Protein AF-A0A949SVK6-F1 (afdb_monomer)

Radius of gyration: 48.74 Å; Cα contacts (8 Å, |Δi|>4): 132; chains: 1; bounding box: 88×32×142 Å

Nearest PDB structures (foldseek):
  7sqc-assembly1_W0  TM=3.743E-01  e=7.312E+00  Chlamydomonas reinhardtii

Structure (mmCIF, N/CA/C/O backbone):
data_AF-A0A949SVK6-F1
#
_entry.id   AF-A0A949SVK6-F1
#
loop_
_atom_site.group_PDB
_atom_site.id
_atom_site.type_symbol
_atom_site.label_atom_id
_atom_site.label_alt_id
_atom_site.label_comp_id
_atom_site.label_asym_id
_atom_site.label_entity_id
_atom_site.label_seq_id
_atom_site.pdbx_PDB_ins_code
_atom_site.Cartn_x
_atom_site.Cartn_y
_atom_site.Cartn_z
_atom_site.occupancy
_atom_site.B_iso_or_equiv
_atom_site.auth_seq_id
_atom_site.auth_comp_id
_atom_site.auth_asym_id
_atom_site.auth_atom_id
_atom_site.pdbx_PDB_model_num
ATOM 1 N N . MET A 1 1 ? 12.589 18.364 -7.838 1.00 46.22 1 MET A N 1
ATOM 2 C CA . MET A 1 1 ? 12.838 16.974 -8.297 1.00 46.22 1 MET A CA 1
ATOM 3 C C . MET A 1 1 ? 11.893 16.582 -9.435 1.00 46.22 1 MET A C 1
ATOM 5 O O . MET A 1 1 ? 12.329 15.872 -10.328 1.00 46.22 1 MET A O 1
ATOM 9 N N . GLU A 1 2 ? 10.655 17.092 -9.467 1.00 41.34 2 GLU A N 1
ATOM 10 C CA . GLU A 1 2 ? 9.705 16.896 -10.582 1.00 41.34 2 GLU A CA 1
ATOM 11 C C . GLU A 1 2 ? 10.162 17.509 -11.918 1.00 41.34 2 GLU A C 1
ATOM 13 O O . GLU A 1 2 ? 9.976 16.885 -12.961 1.00 41.34 2 GLU A O 1
ATOM 18 N N . ASP A 1 3 ? 10.866 18.646 -11.905 1.00 41.97 3 ASP A N 1
ATOM 19 C CA . ASP A 1 3 ? 11.355 19.279 -13.145 1.00 41.97 3 ASP A CA 1
ATOM 20 C C . ASP A 1 3 ? 12.484 18.505 -13.840 1.00 41.97 3 ASP A C 1
ATOM 22 O O . ASP A 1 3 ? 12.619 18.561 -15.063 1.00 41.97 3 ASP A O 1
ATOM 26 N N . PHE A 1 4 ? 13.258 17.721 -13.082 1.00 47.25 4 PHE A N 1
ATOM 27 C CA . PHE A 1 4 ? 14.291 16.845 -13.641 1.00 47.25 4 PHE A CA 1
ATOM 28 C C . PHE A 1 4 ? 13.669 15.647 -14.371 1.00 47.25 4 PHE A C 1
ATOM 30 O O . PHE A 1 4 ? 14.161 15.221 -15.410 1.00 47.25 4 PHE A O 1
ATOM 37 N N . PHE A 1 5 ? 12.540 15.134 -13.871 1.00 44.53 5 PHE A N 1
ATOM 38 C CA . PHE A 1 5 ? 11.801 14.076 -14.556 1.00 44.53 5 PHE A CA 1
ATOM 39 C C . PHE A 1 5 ? 11.012 14.612 -15.752 1.00 44.53 5 PHE A C 1
ATOM 41 O O . PHE A 1 5 ? 10.997 13.957 -16.789 1.00 44.53 5 PHE A O 1
ATOM 48 N N . ARG A 1 6 ? 10.443 15.823 -15.682 1.00 43.75 6 ARG A N 1
ATOM 49 C CA . ARG A 1 6 ? 9.795 16.452 -16.848 1.00 43.75 6 ARG A CA 1
ATOM 50 C C . ARG A 1 6 ? 10.757 16.680 -18.011 1.00 43.75 6 ARG A C 1
ATOM 52 O O . ARG A 1 6 ? 10.391 16.410 -19.144 1.00 43.75 6 ARG A O 1
ATOM 59 N N . THR A 1 7 ? 11.995 17.090 -17.741 1.00 47.75 7 THR A N 1
ATOM 60 C CA . THR A 1 7 ? 13.011 17.272 -18.793 1.00 47.75 7 THR A CA 1
ATOM 61 C C . THR A 1 7 ? 13.550 15.955 -19.359 1.00 47.75 7 THR A C 1
ATOM 63 O O . THR A 1 7 ? 13.919 15.911 -20.529 1.00 47.75 7 THR A O 1
ATOM 66 N N . LEU A 1 8 ? 13.554 14.865 -18.581 1.00 45.94 8 LEU A N 1
ATOM 67 C CA . LEU A 1 8 ? 13.946 13.531 -19.064 1.00 45.94 8 LEU A CA 1
ATOM 68 C C . LEU A 1 8 ? 12.832 12.813 -19.845 1.00 45.94 8 LEU A C 1
ATOM 70 O O . LEU A 1 8 ? 13.127 11.970 -20.692 1.00 45.94 8 LEU A O 1
ATOM 74 N N . PHE A 1 9 ? 11.568 13.142 -19.562 1.00 45.66 9 PHE A N 1
ATOM 75 C CA . PHE A 1 9 ? 10.383 12.562 -20.203 1.00 45.66 9 PHE A CA 1
ATOM 76 C C . PHE A 1 9 ? 9.747 13.452 -21.275 1.00 45.66 9 PHE A C 1
ATOM 78 O O . PHE A 1 9 ? 8.710 13.082 -21.823 1.00 45.66 9 PHE A O 1
ATOM 85 N N . ASP A 1 10 ? 10.403 14.553 -21.649 1.00 40.19 10 ASP A N 1
ATOM 86 C CA . ASP A 1 10 ? 10.069 15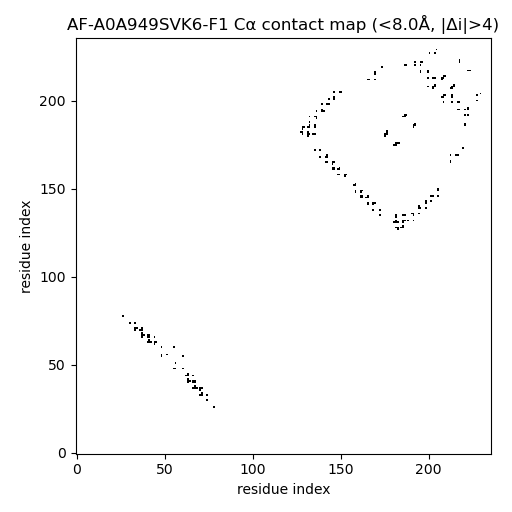.382 -22.812 1.00 40.19 10 ASP A CA 1
ATOM 87 C C . ASP A 1 10 ? 10.447 14.647 -24.125 1.00 40.19 10 ASP A C 1
ATOM 89 O O . ASP A 1 10 ? 11.219 15.106 -24.967 1.00 40.19 10 ASP A O 1
ATOM 93 N N . PHE A 1 11 ? 9.905 13.438 -24.295 1.00 45.69 11 PHE A N 1
ATOM 94 C CA . PHE A 1 11 ? 9.993 12.608 -25.500 1.00 45.69 11 PHE A CA 1
ATOM 95 C C . PHE A 1 11 ? 9.094 13.130 -26.637 1.00 45.69 11 PHE A C 1
ATOM 97 O O . PHE A 1 11 ? 9.048 12.535 -27.713 1.00 45.69 11 PHE A O 1
ATOM 104 N N . GLU A 1 12 ? 8.406 14.256 -26.428 1.00 40.25 12 GLU A N 1
ATOM 105 C CA . GLU A 1 12 ? 7.536 14.908 -27.412 1.00 40.25 12 GLU A CA 1
ATOM 106 C C . GLU A 1 12 ? 8.278 15.759 -28.446 1.00 40.25 12 GLU A C 1
ATOM 108 O O . GLU A 1 12 ? 7.670 16.233 -29.408 1.00 40.25 12 GLU A O 1
ATOM 113 N N . ARG A 1 13 ? 9.604 15.908 -28.342 1.00 42.47 13 ARG A N 1
ATOM 114 C CA . ARG A 1 13 ? 10.382 16.393 -29.486 1.00 42.47 13 ARG A CA 1
ATOM 115 C C . ARG A 1 13 ? 10.826 15.201 -30.322 1.00 42.47 13 ARG A C 1
ATOM 117 O O . ARG A 1 13 ? 11.755 14.503 -29.916 1.00 42.47 13 ARG A O 1
ATOM 124 N N . PRO A 1 14 ? 10.263 14.982 -31.525 1.00 44.59 14 PRO A N 1
ATOM 125 C CA . PRO A 1 14 ? 10.894 14.093 -32.481 1.00 44.59 14 PRO A CA 1
ATOM 126 C C . PRO A 1 14 ? 12.259 14.694 -32.832 1.00 44.59 14 PRO A C 1
ATOM 128 O O . PRO A 1 14 ? 12.381 15.600 -33.659 1.00 44.59 14 PRO A O 1
ATOM 131 N N . ILE A 1 15 ? 13.320 14.194 -32.196 1.00 47.53 15 ILE A N 1
ATOM 132 C CA . ILE A 1 15 ? 14.707 14.438 -32.600 1.00 47.53 15 ILE A CA 1
ATOM 133 C C . ILE A 1 15 ? 14.961 13.603 -33.865 1.00 47.53 15 ILE A C 1
ATOM 135 O O . ILE A 1 15 ? 15.756 12.671 -33.892 1.00 47.53 15 ILE A O 1
ATOM 139 N N . THR A 1 16 ? 14.236 13.902 -34.938 1.00 50.81 16 THR A N 1
ATOM 140 C CA . THR A 1 16 ? 14.445 13.319 -36.272 1.00 50.81 16 THR A CA 1
ATOM 141 C C . THR A 1 16 ? 15.239 14.262 -37.173 1.00 50.81 16 THR A C 1
ATOM 143 O O . THR A 1 16 ? 15.828 13.826 -38.158 1.00 50.81 16 THR A O 1
ATOM 146 N N . LYS A 1 17 ? 15.347 15.547 -36.812 1.00 47.41 17 LYS A N 1
ATOM 147 C CA . LYS A 1 17 ? 15.987 16.572 -37.649 1.00 47.41 17 LYS A CA 1
ATOM 148 C C . LYS A 1 17 ? 17.523 16.507 -37.728 1.00 47.41 17 LYS A C 1
ATOM 150 O O . LYS A 1 17 ? 18.026 16.605 -38.844 1.00 47.41 17 LYS A O 1
ATOM 155 N N . PRO A 1 18 ? 18.306 16.302 -36.644 1.00 53.59 18 PRO A N 1
ATOM 156 C CA . PRO A 1 18 ? 19.764 16.401 -36.766 1.00 53.59 18 PRO A CA 1
ATOM 157 C C . PRO A 1 18 ? 20.366 15.247 -37.580 1.00 53.59 18 PRO A C 1
ATOM 159 O O . PRO A 1 18 ? 21.323 15.454 -38.317 1.00 53.59 18 PRO A O 1
ATOM 162 N N . ARG A 1 19 ? 19.779 14.044 -37.519 1.00 57.31 19 ARG A N 1
ATOM 163 C CA . ARG A 1 19 ? 20.273 12.864 -38.254 1.00 57.31 19 ARG A CA 1
ATOM 164 C C . ARG A 1 19 ? 20.075 12.986 -39.769 1.00 57.31 19 ARG A C 1
ATOM 166 O O . ARG A 1 19 ? 20.971 12.621 -40.523 1.00 57.31 19 ARG A O 1
ATOM 173 N N . PHE A 1 20 ? 18.950 13.558 -40.204 1.00 58.22 20 PHE A N 1
ATOM 174 C CA . PHE A 1 20 ? 18.687 13.824 -41.622 1.00 58.22 20 PHE A CA 1
ATOM 175 C C . PHE A 1 20 ? 19.652 14.864 -42.200 1.00 58.22 20 PHE A C 1
ATOM 177 O O . PHE A 1 20 ? 20.180 14.669 -43.291 1.00 58.22 20 PHE A O 1
ATOM 184 N N . VAL A 1 21 ? 19.938 15.934 -41.452 1.00 66.81 21 VAL A N 1
ATOM 185 C CA . VAL A 1 21 ? 20.856 16.998 -41.893 1.00 66.81 21 VAL A CA 1
ATOM 186 C C . VAL A 1 21 ? 22.273 16.455 -42.114 1.00 66.81 21 VAL A C 1
ATOM 188 O O . VAL A 1 21 ? 22.871 16.719 -43.155 1.00 66.81 21 VAL A O 1
ATOM 191 N N . TRP A 1 22 ? 22.789 15.632 -41.195 1.00 67.12 22 TRP A N 1
ATOM 192 C CA . TRP A 1 22 ? 24.118 15.025 -41.348 1.00 67.12 22 TRP A CA 1
ATOM 193 C C . TRP A 1 22 ? 24.202 14.029 -42.505 1.00 67.12 22 TRP A C 1
ATOM 195 O O . TRP A 1 22 ? 25.231 13.977 -43.177 1.00 67.12 22 TRP A O 1
ATOM 205 N N . PHE A 1 23 ? 23.128 13.282 -42.783 1.00 72.31 23 PHE A N 1
ATOM 206 C CA . PHE A 1 23 ? 23.086 12.388 -43.940 1.00 72.31 23 PHE A CA 1
ATOM 207 C C . PHE A 1 23 ? 23.238 13.161 -45.255 1.00 72.31 23 PHE A C 1
ATOM 209 O O . PHE A 1 23 ? 24.063 12.784 -46.081 1.00 72.31 23 PHE A O 1
ATOM 216 N N . PHE A 1 24 ? 22.508 14.268 -45.435 1.00 76.38 24 PHE A N 1
ATOM 217 C CA . PHE A 1 24 ? 22.613 15.073 -46.657 1.00 76.38 24 PHE A CA 1
ATOM 218 C C . PHE A 1 24 ? 23.995 15.707 -46.828 1.00 76.38 24 PHE A C 1
ATOM 220 O O . PHE A 1 24 ? 24.526 15.705 -47.936 1.00 76.38 24 PHE A O 1
ATOM 227 N N . ILE A 1 25 ? 24.606 16.191 -45.743 1.00 80.69 25 ILE A N 1
ATOM 228 C CA . ILE A 1 25 ? 25.963 16.755 -45.776 1.00 80.69 25 ILE A CA 1
ATOM 229 C C . ILE A 1 25 ? 26.982 15.683 -46.187 1.00 80.69 25 ILE A C 1
ATOM 231 O O . ILE A 1 25 ? 27.788 15.907 -47.089 1.00 80.69 25 ILE A O 1
ATOM 235 N N . LEU A 1 26 ? 26.929 14.501 -45.569 1.00 81.12 26 LEU A N 1
ATOM 236 C CA . LEU A 1 26 ? 27.847 13.403 -45.882 1.00 81.12 26 LEU A CA 1
ATOM 237 C C . LEU A 1 26 ? 27.622 12.849 -47.292 1.00 81.12 26 LEU A C 1
ATOM 239 O O . LEU A 1 26 ? 28.591 12.604 -48.006 1.00 81.12 26 LEU A O 1
ATOM 243 N N . ALA A 1 27 ? 26.366 12.709 -47.722 1.00 82.56 27 ALA A N 1
ATOM 244 C CA . ALA A 1 27 ? 26.028 12.288 -49.078 1.00 82.56 27 ALA A CA 1
ATOM 245 C C . ALA A 1 27 ? 26.543 13.291 -50.119 1.00 82.56 27 ALA A C 1
ATOM 247 O O . ALA A 1 27 ? 27.084 12.883 -51.143 1.00 82.56 27 ALA A O 1
ATOM 248 N N . PHE A 1 28 ? 26.441 14.594 -49.846 1.00 85.00 28 PHE A N 1
ATOM 249 C CA . PHE A 1 28 ? 26.951 15.637 -50.733 1.00 85.00 28 PHE A CA 1
ATOM 250 C C . PHE A 1 28 ? 28.481 15.596 -50.859 1.00 85.00 28 PHE A C 1
ATOM 252 O O . PHE A 1 28 ? 29.006 15.601 -51.971 1.00 85.00 28 PHE A O 1
ATOM 259 N N . ILE A 1 29 ? 29.199 15.468 -49.738 1.00 87.19 29 ILE A N 1
ATOM 260 C CA . ILE A 1 29 ? 30.665 15.303 -49.733 1.00 87.19 29 ILE A CA 1
ATOM 261 C C . ILE A 1 29 ? 31.069 14.045 -50.515 1.00 87.19 29 ILE A C 1
ATOM 263 O O . ILE A 1 29 ? 32.003 14.071 -51.315 1.00 87.19 29 ILE A O 1
ATOM 267 N N . TRP A 1 30 ? 30.339 12.948 -50.324 1.00 87.19 30 TRP A N 1
ATOM 268 C CA . TRP A 1 30 ? 30.599 11.686 -51.010 1.00 87.19 30 TRP A CA 1
ATOM 269 C C . TRP A 1 30 ? 30.342 11.771 -52.519 1.00 87.19 30 TRP A C 1
ATOM 271 O O . TRP A 1 30 ? 31.125 11.250 -53.309 1.00 87.19 30 TRP A O 1
ATOM 281 N N . MET A 1 31 ? 29.289 12.477 -52.936 1.00 85.50 31 MET A N 1
ATOM 282 C CA . MET A 1 31 ? 29.005 12.741 -54.350 1.00 85.50 31 MET A CA 1
ATOM 283 C C . MET A 1 31 ? 30.130 13.538 -55.014 1.00 85.50 31 MET A C 1
ATOM 285 O O . MET A 1 31 ? 30.566 13.172 -56.104 1.00 85.50 31 MET A O 1
ATOM 289 N N . ILE A 1 32 ? 30.648 14.575 -54.344 1.00 87.75 32 ILE A N 1
ATOM 290 C CA . ILE A 1 32 ? 31.805 15.340 -54.836 1.00 87.75 32 ILE A CA 1
ATOM 291 C C . ILE A 1 32 ? 33.015 14.418 -55.015 1.00 87.75 32 ILE A C 1
ATOM 293 O O . ILE A 1 32 ? 33.667 14.452 -56.059 1.00 87.75 32 ILE A O 1
ATOM 297 N N . TRP A 1 33 ? 33.285 13.557 -54.033 1.00 90.62 33 TRP A N 1
ATOM 298 C CA . TRP A 1 33 ? 34.403 12.617 -54.095 1.00 90.62 33 TRP A CA 1
ATOM 299 C C . TRP A 1 33 ? 34.275 11.613 -55.252 1.00 90.62 33 TRP A C 1
ATOM 301 O O . TRP A 1 33 ? 35.258 11.363 -55.950 1.00 90.62 33 TRP A O 1
ATOM 311 N N . ILE A 1 34 ? 33.073 11.074 -55.503 1.00 86.88 34 ILE A N 1
ATOM 312 C CA . ILE A 1 34 ? 32.819 10.161 -56.633 1.00 86.88 34 ILE A CA 1
ATOM 313 C C . ILE A 1 34 ? 33.131 10.851 -57.960 1.00 86.88 34 ILE A C 1
ATOM 315 O O . ILE A 1 34 ? 33.812 10.261 -58.795 1.00 86.88 34 ILE A O 1
ATOM 319 N N . VAL A 1 35 ? 32.653 12.084 -58.155 1.00 86.69 35 VAL A N 1
ATOM 320 C CA . VAL A 1 35 ? 32.878 12.837 -59.398 1.00 86.69 35 VAL A CA 1
ATOM 321 C C . VAL A 1 35 ? 34.368 13.105 -59.599 1.00 86.69 35 VAL A C 1
ATOM 323 O O . VAL A 1 35 ? 34.900 12.788 -60.660 1.00 86.69 35 VAL A O 1
ATOM 326 N N . GLN A 1 36 ? 35.065 13.577 -58.560 1.00 88.62 36 GLN A N 1
ATOM 327 C CA . GLN A 1 36 ? 36.512 13.812 -58.615 1.00 88.62 36 GLN A CA 1
ATOM 328 C C . GLN A 1 36 ? 37.285 12.537 -58.965 1.00 88.62 36 GLN A C 1
ATOM 330 O O . GLN A 1 36 ? 38.148 12.555 -59.840 1.00 88.62 36 GLN A O 1
ATOM 335 N N . LYS A 1 37 ? 36.951 11.402 -58.339 1.00 87.19 37 LYS A N 1
ATOM 336 C CA . LYS A 1 37 ? 37.603 10.122 -58.645 1.00 87.19 37 LYS A CA 1
ATOM 337 C C . LYS A 1 37 ? 37.277 9.603 -60.036 1.00 87.19 37 LYS A C 1
ATOM 339 O O . LYS A 1 37 ? 38.153 9.036 -60.686 1.00 87.19 37 LYS A O 1
ATOM 344 N N . ALA A 1 38 ? 36.048 9.793 -60.499 1.00 85.44 38 ALA A N 1
ATOM 345 C CA . ALA A 1 38 ? 35.639 9.410 -61.841 1.00 85.44 38 ALA A CA 1
ATOM 346 C C . ALA A 1 38 ? 36.411 10.217 -62.902 1.00 85.44 38 ALA A C 1
ATOM 348 O O . ALA A 1 38 ? 36.879 9.640 -63.884 1.00 85.44 38 ALA A O 1
ATOM 349 N N . ASP A 1 39 ? 36.618 11.516 -62.674 1.00 86.88 39 ASP A N 1
ATOM 350 C CA . ASP A 1 39 ? 37.395 12.386 -63.563 1.00 86.88 39 ASP A CA 1
ATOM 351 C C . ASP A 1 39 ? 38.902 12.084 -63.520 1.00 86.88 39 ASP A C 1
ATOM 353 O O . ASP A 1 39 ? 39.544 12.039 -64.570 1.00 86.88 39 ASP A O 1
ATOM 357 N N . GLU A 1 40 ? 39.469 11.786 -62.345 1.00 88.44 40 GLU A N 1
ATOM 358 C CA . GLU A 1 40 ? 40.860 11.323 -62.216 1.00 88.44 40 GLU A CA 1
ATOM 359 C C . GLU A 1 40 ? 41.108 10.027 -63.003 1.00 88.44 40 GLU A C 1
ATOM 361 O O . GLU A 1 40 ? 42.105 9.907 -63.720 1.00 88.44 40 GLU A O 1
ATOM 366 N N . VAL A 1 41 ? 40.206 9.046 -62.881 1.00 86.75 41 VAL A N 1
ATOM 367 C CA . VAL A 1 41 ? 40.307 7.768 -63.603 1.00 86.75 41 VAL A CA 1
ATOM 368 C C . VAL A 1 41 ? 40.153 7.989 -65.103 1.00 86.75 41 VAL A C 1
ATOM 370 O O . VAL A 1 41 ? 40.948 7.459 -65.877 1.00 86.75 41 VAL A O 1
ATOM 373 N N . HIS A 1 42 ? 39.205 8.828 -65.517 1.00 84.44 42 HIS A N 1
ATOM 374 C CA . HIS A 1 42 ? 39.019 9.180 -66.920 1.00 84.44 42 HIS A CA 1
ATOM 375 C C . HIS A 1 42 ? 40.277 9.826 -67.522 1.00 84.44 42 HIS A C 1
ATOM 377 O O . HIS A 1 42 ? 40.755 9.384 -68.566 1.00 84.44 42 HIS A O 1
ATOM 383 N N . ALA A 1 43 ? 40.872 10.812 -66.843 1.00 84.69 43 ALA A N 1
ATOM 384 C CA . ALA A 1 43 ? 42.107 11.461 -67.288 1.00 84.69 43 ALA A CA 1
ATOM 385 C C . ALA A 1 43 ? 43.294 10.478 -67.347 1.00 84.69 43 ALA A C 1
ATOM 387 O O . ALA A 1 43 ? 44.097 10.492 -68.287 1.00 84.69 43 ALA A O 1
ATOM 388 N N . LYS A 1 44 ? 43.394 9.570 -66.370 1.00 86.38 44 LYS A N 1
ATOM 389 C CA . LYS A 1 44 ? 44.426 8.525 -66.340 1.00 86.38 44 LYS A CA 1
ATOM 390 C C . LYS A 1 44 ? 44.276 7.522 -67.486 1.00 86.38 44 LYS A C 1
ATOM 392 O O . LYS A 1 44 ? 45.273 7.111 -68.070 1.00 86.38 44 LYS A O 1
ATOM 397 N N . GLU A 1 45 ? 43.056 7.130 -67.831 1.00 83.56 45 GLU A N 1
ATOM 398 C CA . GLU A 1 45 ? 42.819 6.224 -68.959 1.00 83.56 45 GLU A CA 1
ATOM 399 C C . GLU A 1 45 ? 42.992 6.930 -70.310 1.00 83.56 45 GLU A C 1
ATOM 401 O O . GLU A 1 45 ? 43.560 6.347 -71.231 1.00 83.56 45 GLU A O 1
ATOM 406 N N . GLN A 1 46 ? 42.630 8.211 -70.427 1.00 83.06 46 GLN A N 1
ATOM 407 C CA . GLN A 1 46 ? 42.912 9.005 -71.630 1.00 83.06 46 GLN A CA 1
ATOM 408 C C . GLN A 1 46 ? 44.415 9.141 -71.907 1.00 83.06 46 GLN A C 1
ATOM 410 O O . GLN A 1 46 ? 44.851 8.976 -73.045 1.00 83.06 46 GLN A O 1
ATOM 415 N N . THR A 1 47 ? 45.226 9.395 -70.877 1.00 84.44 47 THR A N 1
ATOM 416 C CA . THR A 1 47 ? 46.692 9.482 -71.025 1.00 84.44 47 THR A CA 1
ATOM 417 C C . THR A 1 47 ? 47.325 8.144 -71.407 1.00 84.44 47 THR A C 1
ATOM 419 O O . THR A 1 47 ? 48.221 8.122 -72.250 1.00 84.44 47 THR A O 1
ATOM 422 N N . LYS A 1 48 ? 46.824 7.021 -70.875 1.00 83.00 48 LYS A N 1
ATOM 423 C CA . LYS A 1 48 ? 47.224 5.674 -71.323 1.00 83.00 48 LYS A CA 1
ATOM 424 C C . LYS A 1 48 ? 46.838 5.412 -72.778 1.00 83.00 48 LYS A C 1
ATOM 426 O O . LYS A 1 48 ? 47.636 4.867 -73.529 1.00 83.00 48 LYS A O 1
ATOM 431 N N . MET A 1 49 ? 45.648 5.839 -73.200 1.00 76.94 49 MET A N 1
ATOM 432 C CA . MET A 1 49 ? 45.212 5.711 -74.595 1.00 76.94 49 MET A CA 1
ATOM 433 C C . MET A 1 49 ? 46.031 6.585 -75.549 1.00 76.94 49 MET A C 1
ATOM 435 O O . MET A 1 49 ? 46.285 6.193 -76.687 1.00 76.94 49 MET A O 1
ATOM 439 N N . ALA A 1 50 ? 46.499 7.751 -75.103 1.00 80.00 50 ALA A N 1
ATOM 440 C CA . ALA A 1 50 ? 47.356 8.620 -75.905 1.00 80.00 50 ALA A CA 1
ATOM 441 C C . ALA A 1 50 ? 48.720 7.976 -76.229 1.00 80.00 50 ALA A C 1
ATOM 443 O O . ALA A 1 50 ? 49.257 8.203 -77.315 1.00 80.00 50 ALA A O 1
ATOM 444 N N . THR A 1 51 ? 49.248 7.135 -75.334 1.00 82.81 51 THR A N 1
ATOM 445 C CA . THR A 1 51 ? 50.523 6.416 -75.510 1.00 82.81 51 THR A CA 1
ATOM 446 C C . THR A 1 51 ? 50.363 4.981 -76.025 1.00 82.81 51 THR A C 1
ATOM 448 O O . THR A 1 51 ? 51.360 4.335 -76.347 1.00 82.81 51 THR A O 1
ATOM 451 N N . ALA A 1 52 ? 49.129 4.487 -76.147 1.00 81.19 52 ALA A N 1
ATOM 452 C CA . ALA A 1 52 ? 48.819 3.146 -76.630 1.00 81.19 52 ALA A CA 1
ATOM 453 C C . ALA A 1 52 ? 49.028 2.985 -78.148 1.00 81.19 52 ALA A C 1
ATOM 455 O O . ALA A 1 52 ? 49.016 3.946 -78.927 1.00 81.19 52 ALA A O 1
ATOM 456 N N . SER A 1 53 ? 49.201 1.733 -78.585 1.00 84.38 53 SER A N 1
ATOM 457 C CA . SER A 1 53 ? 49.336 1.403 -80.008 1.00 84.38 53 SER A CA 1
ATOM 458 C C . SER A 1 53 ? 48.065 1.757 -80.797 1.00 84.38 53 SER A C 1
ATOM 460 O O . SER A 1 53 ? 46.976 1.900 -80.242 1.00 84.38 53 SER A O 1
ATOM 462 N N . TRP A 1 54 ? 48.185 1.901 -82.119 1.00 82.31 54 TRP A N 1
ATOM 463 C CA . TRP A 1 54 ? 47.040 2.223 -82.981 1.00 82.31 54 TRP A CA 1
ATOM 464 C C . TRP A 1 54 ? 45.920 1.164 -82.924 1.00 82.31 54 TRP A C 1
ATOM 466 O O . TRP A 1 54 ? 44.743 1.519 -82.852 1.00 82.31 54 TRP A O 1
ATOM 476 N N . TRP A 1 55 ? 46.281 -0.123 -82.876 1.00 80.69 55 TRP A N 1
ATOM 477 C CA . TRP A 1 55 ? 45.325 -1.227 -82.718 1.00 80.69 55 TRP A CA 1
ATOM 478 C C . TRP A 1 55 ? 44.613 -1.191 -81.360 1.00 80.69 55 TRP A C 1
ATOM 480 O O . TRP A 1 55 ? 43.405 -1.376 -81.283 1.00 80.69 55 TRP A O 1
ATOM 490 N N . ASP A 1 56 ? 45.341 -0.882 -80.289 1.00 75.69 56 ASP A N 1
ATOM 491 C CA . ASP A 1 56 ? 44.781 -0.825 -78.934 1.00 75.69 56 ASP A CA 1
ATOM 492 C C . ASP A 1 56 ? 43.801 0.356 -78.774 1.00 75.69 56 ASP A C 1
ATOM 494 O O . ASP A 1 56 ? 42.709 0.210 -78.224 1.00 75.69 56 ASP A O 1
ATOM 498 N N . ARG A 1 57 ? 44.119 1.511 -79.376 1.00 73.69 57 ARG A N 1
ATOM 499 C CA . ARG A 1 57 ? 43.224 2.681 -79.414 1.00 73.69 57 ARG A CA 1
ATOM 500 C C . ARG A 1 57 ? 41.925 2.453 -80.180 1.00 73.69 57 ARG A C 1
ATOM 502 O O . ARG A 1 57 ? 40.911 3.033 -79.812 1.00 73.69 57 ARG A O 1
ATOM 509 N N . THR A 1 58 ? 41.956 1.680 -81.262 1.00 74.56 58 THR A N 1
ATOM 510 C CA . THR A 1 58 ? 40.773 1.446 -82.109 1.00 74.56 58 THR A CA 1
ATOM 511 C C . THR A 1 58 ? 39.844 0.401 -81.504 1.00 74.56 58 THR A C 1
ATOM 513 O O . THR A 1 58 ? 38.629 0.576 -81.536 1.00 74.56 58 THR A O 1
ATOM 516 N N . VAL A 1 59 ? 40.401 -0.647 -80.891 1.00 78.94 59 VAL A N 1
ATOM 517 C CA . VAL A 1 59 ? 39.620 -1.708 -80.236 1.00 78.94 59 VAL A CA 1
ATOM 518 C C . VAL A 1 59 ? 39.039 -1.252 -78.891 1.00 78.94 59 VAL A C 1
ATOM 520 O O . VAL A 1 59 ? 37.953 -1.689 -78.513 1.00 78.94 59 VAL A O 1
ATOM 523 N N . HIS A 1 60 ? 39.720 -0.353 -78.173 1.00 82.44 60 HIS A N 1
ATOM 524 C CA . HIS A 1 60 ? 39.326 0.079 -76.826 1.00 82.44 60 HIS A CA 1
ATOM 525 C C . HIS A 1 60 ? 39.062 1.586 -76.704 1.00 82.44 60 HIS A C 1
ATOM 527 O O . HIS A 1 60 ? 39.228 2.156 -75.628 1.00 82.44 60 HIS A O 1
ATOM 533 N N . TYR A 1 61 ? 38.610 2.234 -77.780 1.00 73.69 61 TYR A N 1
ATOM 534 C CA . TYR A 1 61 ? 38.377 3.684 -77.826 1.00 73.69 61 TYR A CA 1
ATOM 535 C C . TYR A 1 61 ? 37.471 4.216 -76.693 1.00 73.69 61 TYR A C 1
ATOM 537 O O . TYR A 1 61 ? 37.683 5.319 -76.198 1.00 73.69 61 TYR A O 1
ATOM 545 N N . ASP A 1 62 ? 36.507 3.416 -76.228 1.00 83.12 62 ASP A N 1
ATOM 546 C CA . ASP A 1 62 ? 35.525 3.793 -75.201 1.00 83.12 62 ASP A CA 1
ATOM 547 C C . ASP A 1 62 ? 35.929 3.443 -73.752 1.00 83.12 62 ASP A C 1
ATOM 549 O O . ASP A 1 62 ? 35.173 3.692 -72.808 1.00 83.12 62 ASP A O 1
ATOM 553 N N . ARG A 1 63 ? 37.129 2.884 -73.537 1.00 79.25 63 ARG A N 1
ATOM 554 C CA . ARG A 1 63 ? 37.617 2.481 -72.204 1.00 79.25 63 ARG A CA 1
ATOM 555 C C . ARG A 1 63 ? 37.607 3.620 -71.172 1.00 79.25 63 ARG A C 1
ATOM 557 O O . ARG A 1 63 ? 37.169 3.354 -70.053 1.00 79.25 63 ARG A O 1
ATOM 564 N N . PRO A 1 64 ? 38.027 4.865 -71.492 1.00 80.81 64 PRO A N 1
ATOM 565 C CA . PRO A 1 64 ? 38.017 5.951 -70.512 1.00 80.81 64 PRO A CA 1
ATOM 566 C C . PRO A 1 64 ? 36.608 6.262 -69.992 1.00 80.81 64 PRO A C 1
ATOM 568 O O . PRO A 1 64 ? 36.419 6.443 -68.788 1.00 80.81 64 PRO A O 1
ATOM 571 N N . GLU A 1 65 ? 35.606 6.264 -70.874 1.00 81.19 65 GLU A N 1
ATOM 572 C CA . GLU A 1 65 ? 34.208 6.519 -70.506 1.00 81.19 65 GLU A CA 1
ATOM 573 C C . GLU A 1 65 ? 33.599 5.354 -69.714 1.00 81.19 65 GLU A C 1
ATOM 575 O O . GLU A 1 65 ? 32.895 5.578 -68.725 1.00 81.19 65 GLU A O 1
ATOM 580 N N . LYS A 1 66 ? 33.919 4.107 -70.082 1.00 83.69 66 LYS A N 1
ATOM 581 C CA . LYS A 1 66 ? 33.476 2.908 -69.350 1.00 83.69 66 LYS A CA 1
ATOM 582 C C . LYS A 1 66 ? 34.018 2.858 -67.923 1.00 83.69 66 LYS A C 1
ATOM 584 O O . LYS A 1 66 ? 33.256 2.587 -66.995 1.00 83.69 66 LYS A O 1
ATOM 589 N N . GLU A 1 67 ? 35.302 3.153 -67.732 1.00 81.38 67 GLU A N 1
ATOM 590 C CA . GLU A 1 67 ? 35.930 3.175 -66.403 1.00 81.38 67 GLU A CA 1
ATOM 591 C C . GLU A 1 67 ? 35.369 4.315 -65.538 1.00 81.38 67 GLU A C 1
ATOM 593 O O . GLU A 1 67 ? 35.061 4.111 -64.360 1.00 81.38 67 GLU A O 1
ATOM 598 N N . LYS A 1 68 ? 35.114 5.490 -66.133 1.00 79.75 68 LYS A N 1
ATOM 599 C CA . LYS A 1 68 ? 34.406 6.595 -65.465 1.00 79.75 68 LYS A CA 1
ATOM 600 C C . LYS A 1 68 ? 33.015 6.162 -64.987 1.00 79.75 68 LYS A C 1
ATOM 602 O O . LYS A 1 68 ? 32.672 6.354 -63.819 1.00 79.75 68 LYS A O 1
ATOM 607 N N . GLY A 1 69 ? 32.227 5.536 -65.864 1.00 80.88 69 GLY A N 1
ATOM 608 C CA . GLY A 1 69 ? 30.897 5.016 -65.531 1.00 80.88 69 GLY A CA 1
ATOM 609 C C . GLY A 1 69 ? 30.929 3.943 -64.438 1.00 80.88 69 GLY A C 1
ATOM 610 O O . GLY A 1 69 ? 30.058 3.915 -63.566 1.00 80.88 69 GLY A O 1
ATOM 611 N N . TYR A 1 70 ? 31.963 3.100 -64.422 1.00 86.81 70 TYR A N 1
ATOM 612 C CA . TYR A 1 70 ? 32.140 2.064 -63.407 1.00 86.81 70 TYR A CA 1
ATOM 613 C C . TYR A 1 70 ? 32.377 2.635 -62.004 1.00 86.81 70 TYR A C 1
ATOM 615 O O . TYR A 1 70 ? 31.758 2.185 -61.034 1.00 86.81 70 TYR A O 1
ATOM 623 N N . VAL A 1 71 ? 33.234 3.655 -61.895 1.00 85.56 71 VAL A N 1
ATOM 624 C CA . VAL A 1 71 ? 33.511 4.357 -60.630 1.00 85.56 71 VAL A CA 1
ATOM 625 C C . VAL A 1 71 ? 32.246 5.028 -60.095 1.00 85.56 71 VAL A C 1
ATOM 627 O O . VAL A 1 71 ? 31.934 4.888 -58.911 1.00 85.56 71 VAL A O 1
ATOM 630 N N . ILE A 1 72 ? 31.477 5.685 -60.968 1.00 84.38 72 ILE A N 1
ATOM 631 C CA . ILE A 1 72 ? 30.213 6.335 -60.599 1.00 84.38 72 ILE A CA 1
ATOM 632 C C . ILE A 1 72 ? 29.195 5.304 -60.096 1.00 84.38 72 ILE A C 1
ATOM 634 O O . ILE A 1 72 ? 28.658 5.460 -58.999 1.00 84.38 72 ILE A O 1
ATOM 638 N N . ASN A 1 73 ? 28.978 4.211 -60.835 1.00 86.38 73 ASN A N 1
ATOM 639 C CA . ASN A 1 73 ? 28.012 3.176 -60.453 1.00 86.38 73 ASN A CA 1
ATOM 640 C C . ASN A 1 73 ? 28.371 2.494 -59.124 1.00 86.38 73 ASN A C 1
ATOM 642 O O . ASN A 1 73 ? 27.492 2.268 -58.290 1.00 86.38 73 ASN A O 1
ATOM 646 N N . ARG A 1 74 ? 29.658 2.209 -58.879 1.00 86.19 74 ARG A N 1
ATOM 647 C CA . ARG A 1 74 ? 30.111 1.675 -57.582 1.00 86.19 74 ARG A CA 1
ATOM 648 C C . ARG A 1 74 ? 29.944 2.684 -56.448 1.00 86.19 74 ARG A C 1
ATOM 650 O O . ARG A 1 74 ? 29.541 2.298 -55.351 1.00 86.19 74 ARG A O 1
ATOM 657 N N . GLY A 1 75 ? 30.217 3.960 -56.708 1.00 82.94 75 GLY A N 1
ATOM 658 C CA . GLY A 1 75 ? 30.019 5.038 -55.744 1.00 82.94 75 GLY A CA 1
ATOM 659 C C . GLY A 1 75 ? 28.557 5.185 -55.312 1.00 82.94 75 GLY A C 1
ATOM 660 O O . GLY A 1 75 ? 28.275 5.256 -54.115 1.00 82.94 75 GLY A O 1
ATOM 661 N N . ILE A 1 76 ? 27.628 5.156 -56.274 1.00 87.06 76 ILE A N 1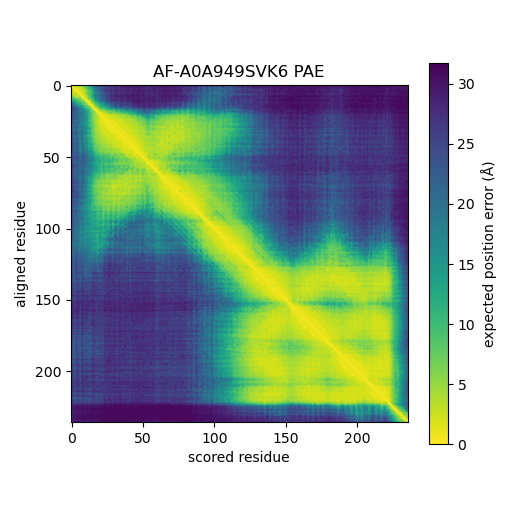
ATOM 662 C CA . ILE A 1 76 ? 26.178 5.208 -56.026 1.00 87.06 76 ILE A CA 1
ATOM 663 C C . ILE A 1 76 ? 25.713 3.977 -55.237 1.00 87.06 76 ILE A C 1
ATOM 665 O O . ILE A 1 76 ? 24.956 4.111 -54.276 1.00 87.06 76 ILE A O 1
ATOM 669 N N . LEU A 1 77 ? 26.199 2.781 -55.584 1.00 89.75 77 LEU A N 1
ATOM 670 C CA . LEU A 1 77 ? 25.864 1.557 -54.851 1.00 89.75 77 LEU A CA 1
ATOM 671 C C . LEU A 1 77 ? 26.307 1.633 -53.378 1.00 89.75 77 LEU A C 1
ATOM 673 O O . LEU A 1 77 ? 25.554 1.239 -52.488 1.00 89.75 77 LEU A O 1
ATOM 677 N N . GLY A 1 78 ? 27.491 2.192 -53.111 1.00 84.81 78 GLY A N 1
ATOM 678 C CA . GLY A 1 78 ? 27.977 2.429 -51.749 1.00 84.81 78 GLY A CA 1
ATOM 679 C C . GLY A 1 78 ? 27.070 3.363 -50.941 1.00 84.81 78 GLY A C 1
ATOM 680 O O . GLY A 1 78 ? 26.767 3.072 -49.783 1.00 84.81 78 GLY A O 1
ATOM 681 N N . LEU A 1 79 ? 26.569 4.439 -51.560 1.00 85.12 79 LEU A N 1
ATOM 682 C CA . LEU A 1 79 ? 25.619 5.360 -50.922 1.00 85.12 79 LEU A CA 1
ATOM 683 C C . LEU A 1 79 ? 24.309 4.671 -50.535 1.00 85.12 79 LEU A C 1
ATOM 685 O O . LEU A 1 79 ? 23.810 4.879 -49.427 1.00 85.12 79 LEU A O 1
ATOM 689 N N . LEU A 1 80 ? 23.772 3.824 -51.417 1.00 84.06 80 LEU A N 1
ATOM 690 C CA . LEU A 1 80 ? 22.546 3.076 -51.138 1.00 84.06 80 LEU A CA 1
ATOM 691 C C . LEU A 1 80 ? 22.729 2.131 -49.946 1.00 84.06 80 LEU A C 1
ATOM 693 O O . LEU A 1 80 ? 21.889 2.115 -49.049 1.00 84.06 80 LEU A O 1
ATOM 697 N N . ILE A 1 81 ? 23.843 1.396 -49.883 1.00 85.31 81 ILE A N 1
ATOM 698 C CA . ILE A 1 81 ? 24.126 0.478 -48.768 1.00 85.31 81 ILE A CA 1
ATOM 699 C C . ILE A 1 81 ? 24.172 1.235 -47.435 1.00 85.31 81 ILE A C 1
ATOM 701 O O . ILE A 1 81 ? 23.523 0.821 -46.474 1.00 85.31 81 ILE A O 1
ATOM 705 N N . ILE A 1 82 ? 24.885 2.364 -47.374 1.00 83.19 82 ILE A N 1
ATOM 706 C CA . ILE A 1 82 ? 24.985 3.184 -46.155 1.00 83.19 82 ILE A CA 1
ATOM 707 C C . ILE A 1 82 ? 23.608 3.731 -45.751 1.00 83.19 82 ILE A C 1
ATOM 709 O O . ILE A 1 82 ? 23.253 3.717 -44.568 1.00 83.19 82 ILE A O 1
ATOM 713 N N . PHE A 1 83 ? 22.801 4.168 -46.722 1.00 82.12 83 PHE A N 1
ATOM 714 C CA . PHE A 1 83 ? 21.441 4.643 -46.472 1.00 82.12 83 PHE A CA 1
ATOM 715 C C . PHE A 1 83 ? 20.565 3.557 -45.832 1.00 82.12 83 PHE A C 1
ATOM 717 O O . PHE A 1 83 ? 19.971 3.802 -44.779 1.00 82.12 83 PHE A O 1
ATOM 724 N N . PHE A 1 84 ? 20.541 2.347 -46.398 1.00 81.88 84 PHE A N 1
ATOM 725 C CA . PHE A 1 84 ? 19.763 1.233 -45.846 1.00 81.88 84 PHE A CA 1
ATOM 726 C C . PHE A 1 84 ? 20.253 0.809 -44.457 1.00 81.88 84 PHE A C 1
ATOM 728 O O . PHE A 1 84 ? 19.435 0.599 -43.561 1.00 81.88 84 PHE A O 1
ATOM 735 N N . LEU A 1 85 ? 21.571 0.748 -44.238 1.00 82.12 85 LEU A N 1
ATOM 736 C CA . LEU A 1 85 ? 22.141 0.383 -42.937 1.00 82.12 85 LEU A CA 1
ATOM 737 C C . LEU A 1 85 ? 21.773 1.402 -41.849 1.00 82.12 85 LEU A C 1
ATOM 739 O O . LEU A 1 85 ? 21.384 1.025 -40.744 1.00 82.12 85 LEU A O 1
ATOM 743 N N . SER A 1 86 ? 21.850 2.696 -42.171 1.00 76.62 86 SER A N 1
ATOM 744 C CA . SER A 1 86 ? 21.504 3.766 -41.230 1.00 76.62 86 SER A CA 1
ATOM 745 C C . SER A 1 86 ? 20.019 3.755 -40.849 1.00 76.62 86 SER A C 1
ATOM 747 O O . SER A 1 86 ? 19.690 3.914 -39.671 1.00 76.62 86 SER A O 1
ATOM 749 N N . HIS A 1 87 ? 19.126 3.491 -41.809 1.00 75.81 87 HIS A N 1
ATOM 750 C CA . HIS A 1 87 ? 17.691 3.362 -41.549 1.00 75.81 87 HIS A CA 1
ATOM 751 C C . HIS A 1 87 ? 17.370 2.137 -40.692 1.00 75.81 87 HIS A C 1
ATOM 753 O O . HIS A 1 87 ? 16.609 2.252 -39.733 1.00 75.81 87 HIS A O 1
ATOM 759 N N . LEU A 1 88 ? 17.996 0.990 -40.969 1.00 77.75 88 LEU A N 1
ATOM 760 C CA . LEU A 1 88 ? 17.795 -0.232 -40.188 1.00 77.75 88 LEU A CA 1
ATOM 761 C C . LEU A 1 88 ? 18.190 -0.035 -38.714 1.00 77.75 88 LEU A C 1
ATOM 763 O O . LEU A 1 88 ? 17.420 -0.369 -37.812 1.00 77.75 88 LEU A O 1
ATOM 767 N N . ILE A 1 89 ? 19.362 0.560 -38.460 1.00 75.00 89 ILE A N 1
ATOM 768 C CA . ILE A 1 89 ? 19.849 0.845 -37.100 1.00 75.00 89 ILE A CA 1
ATOM 769 C C . ILE A 1 89 ? 18.895 1.803 -36.373 1.00 75.00 89 ILE A C 1
ATOM 771 O O . ILE A 1 89 ? 18.574 1.588 -35.202 1.00 75.00 89 ILE A O 1
ATOM 775 N N . ALA A 1 90 ? 18.396 2.832 -37.064 1.00 70.44 90 ALA A N 1
ATOM 776 C CA . ALA A 1 90 ? 17.445 3.779 -36.492 1.00 70.44 90 ALA A CA 1
ATOM 777 C C . ALA A 1 90 ? 16.110 3.111 -36.118 1.00 70.44 90 ALA A C 1
ATOM 779 O O . ALA A 1 90 ? 15.608 3.334 -35.014 1.00 70.44 90 ALA A O 1
ATOM 780 N N . SER A 1 91 ? 15.560 2.255 -36.984 1.00 68.69 91 SER A N 1
ATOM 781 C CA . SER A 1 91 ? 14.318 1.519 -36.713 1.00 68.69 91 SER A CA 1
ATOM 782 C C . SER A 1 91 ? 14.449 0.586 -35.507 1.00 68.69 91 SER A C 1
ATOM 784 O O . SER A 1 91 ? 13.572 0.562 -34.640 1.00 68.69 91 SER A O 1
ATOM 786 N N . ILE A 1 92 ? 15.570 -0.135 -35.401 1.00 72.56 92 ILE A N 1
ATOM 787 C CA . ILE A 1 92 ? 15.847 -1.019 -34.262 1.00 72.56 92 ILE A CA 1
ATOM 788 C C . ILE A 1 92 ? 15.942 -0.199 -32.969 1.00 72.56 92 ILE A C 1
ATOM 790 O O . ILE A 1 92 ? 15.306 -0.554 -31.976 1.00 72.56 92 ILE A O 1
ATOM 794 N N . GLN A 1 93 ? 16.655 0.931 -32.985 1.00 72.88 93 GLN A N 1
ATOM 795 C CA . GLN A 1 93 ? 16.818 1.793 -31.812 1.00 72.88 93 GLN A CA 1
ATOM 796 C C . GLN A 1 93 ? 15.468 2.278 -31.256 1.00 72.88 93 GLN A C 1
ATOM 798 O O . GLN A 1 93 ? 15.248 2.231 -30.045 1.00 72.88 93 GLN A O 1
ATOM 803 N N . VAL A 1 94 ? 14.551 2.708 -32.130 1.00 70.56 94 VAL A N 1
ATOM 804 C CA . VAL A 1 94 ? 13.223 3.198 -31.721 1.00 70.56 94 VAL A CA 1
ATOM 805 C C . VAL A 1 94 ? 12.386 2.081 -31.092 1.00 70.56 94 VAL A C 1
ATOM 807 O O . VAL A 1 94 ? 11.804 2.291 -30.029 1.00 70.56 94 VAL A O 1
ATOM 810 N N . SER A 1 95 ? 12.386 0.876 -31.673 1.00 69.75 95 SER A N 1
ATOM 811 C CA . SER A 1 95 ? 11.619 -0.258 -31.127 1.00 69.75 95 SER A CA 1
ATOM 812 C C . SER A 1 9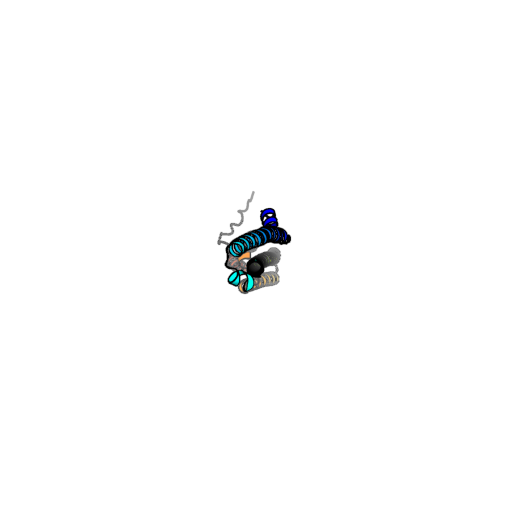5 ? 12.092 -0.705 -29.737 1.00 69.75 95 SER A C 1
ATOM 814 O O . SER A 1 95 ? 11.281 -1.055 -28.877 1.00 69.75 95 SER A O 1
ATOM 816 N N . TRP A 1 96 ? 13.404 -0.655 -29.486 1.00 68.00 96 TRP A N 1
ATOM 817 C CA . TRP A 1 96 ? 13.982 -1.022 -28.195 1.00 68.00 96 TRP A CA 1
ATOM 818 C C . TRP A 1 96 ? 13.688 0.026 -27.124 1.00 68.00 96 TRP A C 1
ATOM 820 O O . TRP A 1 96 ? 13.313 -0.331 -26.006 1.00 68.00 96 TRP A O 1
ATOM 830 N N . LEU A 1 97 ? 13.794 1.311 -27.472 1.00 71.31 97 LEU A N 1
ATOM 831 C CA . LEU A 1 97 ? 13.456 2.412 -26.569 1.00 71.31 97 LEU A CA 1
ATOM 832 C C . LEU A 1 97 ? 11.979 2.379 -26.161 1.00 71.31 97 LEU A C 1
ATOM 834 O O . LEU A 1 97 ? 11.683 2.500 -24.975 1.00 71.31 97 LEU A O 1
ATOM 838 N N . GLN A 1 98 ? 11.069 2.131 -27.108 1.00 72.88 98 GLN A N 1
ATOM 839 C CA . GLN A 1 98 ? 9.633 2.003 -26.828 1.00 72.88 98 GLN A CA 1
ATOM 840 C C . GLN A 1 98 ? 9.309 0.805 -25.923 1.00 72.88 98 GLN A C 1
ATOM 842 O O . GLN A 1 98 ? 8.465 0.899 -25.032 1.00 72.88 98 GLN A O 1
ATOM 847 N N . ARG A 1 99 ? 9.992 -0.333 -26.107 1.00 74.44 99 ARG A N 1
ATOM 848 C CA . ARG A 1 99 ? 9.826 -1.492 -25.214 1.00 74.44 99 ARG A CA 1
ATOM 849 C C . ARG A 1 99 ? 10.313 -1.201 -23.800 1.00 74.44 99 ARG A C 1
ATOM 851 O O . ARG A 1 99 ? 9.626 -1.543 -22.841 1.00 74.44 99 ARG A O 1
ATOM 858 N N . LEU A 1 100 ? 11.475 -0.566 -23.660 1.00 72.31 100 LEU A N 1
ATOM 859 C CA . LEU A 1 100 ? 12.027 -0.214 -22.352 1.00 72.31 100 LEU A CA 1
ATOM 860 C C . LEU A 1 100 ? 11.142 0.797 -21.616 1.00 72.31 100 LEU A C 1
ATOM 862 O O . LEU A 1 100 ? 10.884 0.613 -20.426 1.00 72.31 100 LEU A O 1
ATOM 866 N N . SER A 1 101 ? 10.624 1.815 -22.309 1.00 74.81 101 SER A N 1
ATOM 867 C CA . SER A 1 101 ? 9.716 2.791 -21.699 1.00 74.81 101 SER A CA 1
ATOM 868 C C . SER A 1 101 ? 8.426 2.131 -21.214 1.00 74.81 101 SER A C 1
ATOM 870 O O . SER A 1 101 ? 8.014 2.372 -20.081 1.00 74.81 101 SER A O 1
ATOM 872 N N . HIS A 1 102 ? 7.841 1.230 -22.009 1.00 76.88 102 HIS A N 1
ATOM 873 C CA . HIS A 1 102 ? 6.636 0.496 -21.622 1.00 76.88 102 HIS A CA 1
ATOM 874 C C . HIS A 1 102 ? 6.863 -0.394 -20.389 1.00 76.88 102 HIS A C 1
ATOM 876 O O . HIS A 1 102 ? 6.041 -0.403 -19.474 1.00 76.88 102 HIS A O 1
ATOM 882 N N . LEU A 1 103 ? 7.999 -1.098 -20.312 1.00 77.31 103 LEU A N 1
ATOM 883 C CA . LEU A 1 103 ? 8.346 -1.926 -19.147 1.00 77.31 103 LEU A CA 1
ATOM 884 C C . LEU A 1 103 ? 8.543 -1.091 -17.874 1.00 77.31 103 LEU A C 1
ATOM 886 O O . LEU A 1 103 ? 8.076 -1.472 -16.798 1.00 77.31 103 LEU A O 1
ATOM 890 N N . ILE A 1 104 ? 9.210 0.061 -17.983 1.00 78.19 104 ILE A N 1
ATOM 891 C CA . ILE A 1 104 ? 9.400 0.984 -16.854 1.00 78.19 104 ILE A CA 1
ATOM 892 C C . ILE A 1 104 ? 8.050 1.549 -16.400 1.00 78.19 104 ILE A C 1
ATOM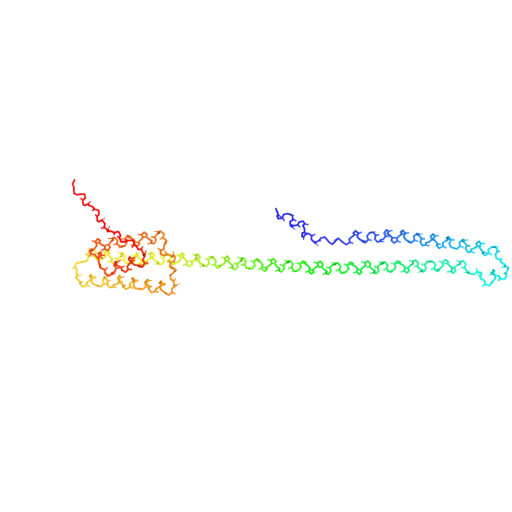 894 O O . ILE A 1 104 ? 7.766 1.578 -15.201 1.00 78.19 104 ILE A O 1
ATOM 898 N N . GLN A 1 105 ? 7.199 1.948 -17.345 1.00 80.56 105 GLN A N 1
ATOM 899 C CA . GLN A 1 105 ? 5.867 2.476 -17.069 1.00 80.56 105 GLN A CA 1
ATOM 900 C C . GLN A 1 105 ? 4.985 1.431 -16.374 1.00 80.56 105 GLN A C 1
ATOM 902 O O . GLN A 1 105 ? 4.410 1.731 -15.330 1.00 80.56 105 GLN A O 1
ATOM 907 N N . GLN A 1 106 ? 4.954 0.186 -16.862 1.00 77.06 106 GLN A N 1
ATOM 908 C CA . GLN A 1 106 ? 4.228 -0.910 -16.209 1.00 77.06 106 GLN A CA 1
ATOM 909 C C . GLN A 1 106 ? 4.711 -1.162 -14.778 1.00 77.06 106 GLN A C 1
ATOM 911 O O . GLN A 1 106 ? 3.892 -1.293 -13.870 1.00 77.06 106 GLN A O 1
ATOM 916 N N . ARG A 1 107 ? 6.030 -1.172 -14.547 1.00 83.56 107 ARG A N 1
ATOM 917 C CA . ARG A 1 107 ? 6.598 -1.350 -13.201 1.00 83.56 107 ARG A CA 1
ATOM 918 C C . ARG A 1 107 ? 6.233 -0.201 -12.259 1.00 83.56 107 ARG A C 1
ATOM 920 O O . ARG A 1 107 ? 6.064 -0.415 -11.060 1.00 83.56 107 ARG A O 1
ATOM 927 N N . ASN A 1 108 ? 6.145 1.021 -12.772 1.00 84.50 108 ASN A N 1
ATOM 928 C CA . ASN A 1 108 ? 5.752 2.174 -11.968 1.00 84.50 108 ASN A CA 1
ATOM 929 C C . ASN A 1 108 ? 4.258 2.132 -11.630 1.00 84.50 108 ASN A C 1
ATOM 931 O O . ASN A 1 108 ? 3.906 2.348 -10.471 1.00 84.50 108 ASN A O 1
ATOM 935 N N . PHE A 1 109 ? 3.401 1.762 -12.585 1.00 81.69 109 PHE A N 1
ATOM 936 C CA . PHE A 1 109 ? 1.975 1.547 -12.328 1.00 81.69 109 PHE A CA 1
ATOM 937 C C . PHE A 1 109 ? 1.731 0.435 -11.311 1.00 81.69 109 PHE A C 1
ATOM 939 O O . PHE A 1 109 ? 0.954 0.629 -10.381 1.00 81.69 109 PHE A O 1
ATOM 946 N N . SER A 1 110 ? 2.432 -0.698 -11.420 1.00 80.69 110 SER A N 1
ATOM 947 C CA . SER A 1 110 ? 2.270 -1.799 -10.465 1.00 80.69 110 SER A CA 1
ATOM 948 C C . SER A 1 110 ? 2.683 -1.392 -9.046 1.00 80.69 110 SER A C 1
ATOM 950 O O . SER A 1 110 ? 2.012 -1.743 -8.080 1.00 80.69 110 SER A O 1
ATOM 952 N N . LYS A 1 111 ? 3.760 -0.606 -8.904 1.00 85.62 111 LYS A N 1
ATOM 953 C CA . LYS A 1 111 ? 4.172 -0.050 -7.606 1.00 85.62 111 LYS A CA 1
ATOM 954 C C . LYS A 1 111 ? 3.141 0.926 -7.043 1.00 85.62 111 LYS A C 1
ATOM 956 O O . LYS A 1 111 ? 2.868 0.876 -5.850 1.00 85.62 111 LYS A O 1
ATOM 961 N N . GLN A 1 112 ? 2.581 1.804 -7.876 1.00 83.00 112 GLN A N 1
ATOM 962 C CA . GLN A 1 112 ? 1.545 2.744 -7.438 1.00 83.00 112 GLN A CA 1
ATOM 963 C C . GLN A 1 112 ? 0.265 2.023 -7.009 1.00 83.00 112 GLN A C 1
ATOM 965 O O . GLN A 1 112 ? -0.290 2.373 -5.973 1.00 83.00 112 GLN A O 1
ATOM 970 N N . ALA A 1 113 ? -0.161 0.991 -7.744 1.00 82.38 113 ALA A N 1
ATOM 971 C CA . ALA A 1 113 ? -1.322 0.180 -7.384 1.00 82.38 113 ALA A CA 1
ATOM 972 C C . ALA A 1 113 ? -1.144 -0.493 -6.013 1.00 82.38 113 ALA A C 1
ATOM 974 O O . ALA A 1 113 ? -2.012 -0.362 -5.157 1.00 82.38 113 ALA A O 1
ATOM 975 N N . LEU A 1 114 ? 0.021 -1.106 -5.768 1.00 84.31 114 LEU A N 1
ATOM 976 C CA . LEU A 1 114 ? 0.334 -1.745 -4.485 1.00 84.31 114 LEU A CA 1
ATOM 977 C C . LEU A 1 114 ? 0.363 -0.736 -3.326 1.00 84.31 114 LEU A C 1
ATOM 979 O O . LEU A 1 114 ? -0.116 -1.021 -2.231 1.00 84.31 114 LEU A O 1
ATOM 9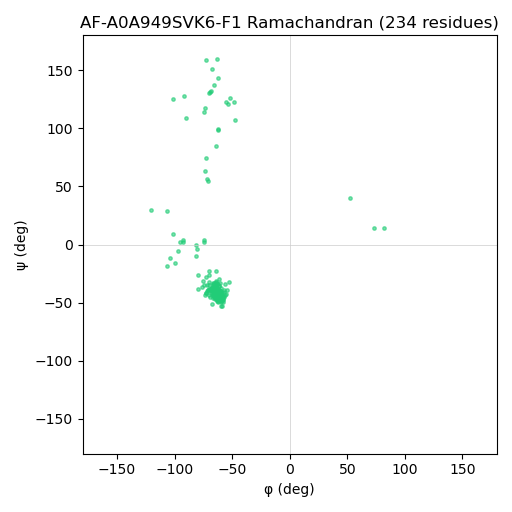83 N N . LEU A 1 115 ? 0.906 0.465 -3.550 1.00 86.12 115 LEU A N 1
ATOM 984 C CA . LEU A 1 115 ? 0.889 1.528 -2.540 1.00 86.12 115 LEU A CA 1
ATOM 985 C C . LEU A 1 115 ? -0.534 2.012 -2.236 1.00 86.12 115 LEU A C 1
ATOM 987 O O . LEU A 1 115 ? -0.852 2.272 -1.077 1.00 86.12 115 LEU A O 1
ATOM 991 N N . LEU A 1 116 ? -1.381 2.131 -3.258 1.00 84.38 116 LEU A N 1
ATOM 992 C CA . LEU A 1 116 ? -2.767 2.562 -3.102 1.00 84.38 116 LEU A CA 1
ATOM 993 C C . LEU A 1 116 ? -3.597 1.514 -2.353 1.00 84.38 116 LEU A C 1
ATOM 995 O O . LEU A 1 116 ? -4.334 1.874 -1.438 1.00 84.38 116 LEU A O 1
ATOM 999 N N . GLU A 1 117 ? -3.408 0.234 -2.670 1.00 87.94 117 GLU A N 1
ATOM 1000 C CA . GLU A 1 117 ? -4.009 -0.895 -1.953 1.00 87.94 117 GLU A CA 1
ATOM 1001 C C . GLU A 1 117 ? -3.605 -0.883 -0.474 1.00 87.94 117 GLU A C 1
ATOM 1003 O O . GLU A 1 117 ? -4.469 -0.790 0.398 1.00 87.94 117 GLU A O 1
ATOM 1008 N N . LYS A 1 118 ? -2.301 -0.815 -0.179 1.00 83.69 118 LYS A N 1
ATOM 1009 C CA . LYS A 1 118 ? -1.794 -0.761 1.202 1.00 83.69 118 LYS A CA 1
ATOM 1010 C C . LYS A 1 118 ? -2.334 0.439 1.989 1.00 83.69 118 LYS A C 1
ATOM 1012 O O . LYS A 1 118 ? -2.666 0.313 3.167 1.00 83.69 118 LYS A O 1
ATOM 1017 N N . ASN A 1 119 ? -2.424 1.609 1.356 1.00 82.19 119 ASN A N 1
ATOM 1018 C CA . ASN A 1 119 ? -2.992 2.798 1.993 1.00 82.19 119 ASN A CA 1
ATOM 1019 C C . ASN A 1 119 ? -4.496 2.639 2.249 1.00 82.19 119 ASN A C 1
ATOM 1021 O O . ASN A 1 119 ? -4.979 3.068 3.296 1.00 82.19 119 ASN A O 1
ATOM 1025 N N . SER A 1 120 ? -5.227 2.003 1.330 1.00 85.25 120 SER A N 1
ATOM 1026 C CA . SER A 1 120 ? -6.659 1.738 1.493 1.00 85.25 120 SER A CA 1
ATOM 1027 C C . SER A 1 120 ? -6.940 0.765 2.641 1.00 85.25 120 SER A C 1
ATOM 1029 O O . SER A 1 120 ? -7.828 1.023 3.452 1.00 85.25 120 SER A O 1
ATOM 1031 N N . GLU A 1 121 ? -6.129 -0.287 2.787 1.00 83.62 121 GLU A N 1
ATOM 1032 C CA . GLU A 1 121 ? -6.219 -1.230 3.904 1.00 83.62 121 GLU A CA 1
ATOM 1033 C C . GLU A 1 121 ? -5.913 -0.549 5.237 1.00 83.62 121 GLU A C 1
ATOM 1035 O O . GLU A 1 121 ? -6.660 -0.707 6.202 1.00 83.62 121 GLU A O 1
ATOM 1040 N N . ALA A 1 122 ? -4.856 0.269 5.289 1.00 78.94 122 ALA A N 1
ATOM 1041 C CA . ALA A 1 122 ? -4.522 1.040 6.483 1.00 78.94 122 ALA A CA 1
ATOM 1042 C C . ALA A 1 122 ? -5.663 1.995 6.871 1.00 78.94 122 ALA A C 1
ATOM 1044 O O . ALA A 1 122 ? -6.031 2.085 8.042 1.00 78.94 122 ALA A O 1
ATOM 1045 N N . GLN A 1 123 ? -6.276 2.668 5.893 1.00 74.62 123 GLN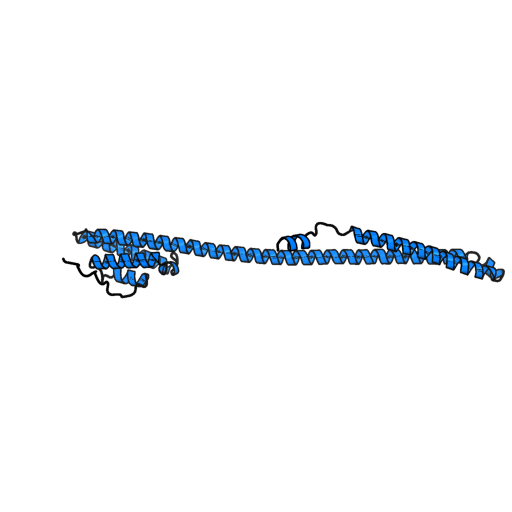 A N 1
ATOM 1046 C CA . GLN A 1 123 ? -7.411 3.558 6.131 1.00 74.62 123 GLN A CA 1
ATOM 1047 C C . GLN A 1 123 ? -8.660 2.794 6.599 1.00 74.62 123 GLN A C 1
ATOM 1049 O O . GLN A 1 123 ? -9.363 3.269 7.493 1.00 74.62 123 GLN A O 1
ATOM 1054 N N . ALA A 1 124 ? -8.917 1.602 6.056 1.00 82.94 124 ALA A N 1
ATOM 1055 C CA . ALA A 1 124 ? -10.003 0.728 6.494 1.00 82.94 124 ALA A CA 1
ATOM 1056 C C . ALA A 1 124 ? -9.780 0.186 7.918 1.00 82.94 124 ALA A C 1
ATOM 1058 O O . ALA A 1 124 ? -10.715 0.128 8.716 1.00 82.94 124 ALA A O 1
ATOM 1059 N N . MET A 1 125 ? -8.542 -0.158 8.284 1.00 81.31 125 MET A N 1
ATOM 1060 C CA . MET A 1 125 ? -8.218 -0.546 9.660 1.00 81.31 125 MET A CA 1
ATOM 1061 C C . MET A 1 125 ? -8.397 0.618 10.637 1.00 81.31 125 MET A C 1
ATOM 1063 O O . MET A 1 125 ? -8.978 0.433 11.709 1.00 81.31 125 MET A O 1
ATOM 1067 N N . LEU A 1 126 ? -7.955 1.827 10.273 1.00 79.75 126 LEU A N 1
ATOM 1068 C CA . LEU A 1 126 ? -8.150 3.022 11.098 1.00 79.75 126 LEU A CA 1
ATOM 1069 C C . LEU A 1 126 ? -9.638 3.332 11.298 1.00 79.75 126 LEU A C 1
ATOM 1071 O O . LEU A 1 126 ? -10.055 3.614 12.424 1.00 79.75 126 LEU A O 1
ATOM 1075 N N . SER A 1 127 ? -10.454 3.228 10.244 1.00 84.38 127 SER A N 1
ATOM 1076 C CA . SER A 1 127 ? -11.899 3.462 10.343 1.00 84.38 127 SER A CA 1
ATOM 1077 C C . SER A 1 127 ? -12.592 2.401 11.200 1.00 84.38 127 SER A C 1
ATOM 1079 O O . SER A 1 127 ? -13.365 2.755 12.093 1.00 84.38 127 SER A O 1
ATOM 1081 N N . LYS A 1 128 ? -12.258 1.115 11.025 1.00 86.31 128 LYS A N 1
ATOM 1082 C CA . LYS A 1 128 ? -12.774 0.026 11.871 1.00 86.31 128 LYS A CA 1
ATOM 1083 C C . LYS A 1 128 ? -12.371 0.209 13.337 1.00 86.31 128 LYS A C 1
ATOM 1085 O O . LYS A 1 128 ? -13.191 -0.009 14.229 1.00 86.31 128 LYS A O 1
ATOM 1090 N N . THR A 1 129 ? -11.146 0.666 13.596 1.00 85.81 129 THR A N 1
ATOM 1091 C CA . THR A 1 129 ? -10.655 0.955 14.953 1.00 85.81 129 THR A CA 1
ATOM 1092 C C . THR A 1 129 ? -11.428 2.105 15.590 1.00 85.81 129 THR A C 1
ATOM 1094 O O . THR A 1 129 ? -11.869 1.989 16.731 1.00 85.81 129 THR A O 1
ATOM 1097 N N . ALA A 1 130 ? -11.657 3.199 14.860 1.00 84.81 130 ALA A N 1
ATOM 1098 C CA . ALA A 1 130 ? -12.440 4.331 15.354 1.00 84.81 130 ALA A CA 1
ATOM 1099 C C . ALA A 1 130 ? -13.897 3.943 15.664 1.00 84.81 130 ALA A C 1
ATOM 1101 O O . ALA A 1 130 ? -14.429 4.325 16.707 1.00 84.81 130 ALA A O 1
ATOM 1102 N N . LEU A 1 131 ? -14.527 3.141 14.798 1.00 88.38 131 LEU A N 1
ATOM 1103 C CA . LEU A 1 131 ? -15.873 2.607 15.031 1.00 88.38 131 LEU A CA 1
ATOM 1104 C C . LEU A 1 131 ? -15.916 1.684 16.254 1.00 88.38 131 LEU A C 1
ATOM 1106 O O . LEU A 1 131 ? -16.803 1.836 17.090 1.00 88.38 131 LEU A O 1
ATOM 1110 N N . SER A 1 132 ? -14.923 0.801 16.399 1.00 89.12 132 SER A N 1
ATOM 1111 C CA . SER A 1 132 ? -14.789 -0.095 17.557 1.00 89.12 132 SER A CA 1
ATOM 1112 C C . SER A 1 132 ? -14.685 0.693 18.866 1.00 89.12 132 SER A C 1
ATOM 1114 O O . SER A 1 132 ? -15.408 0.403 19.816 1.00 89.12 132 SER A O 1
ATOM 1116 N N . LYS A 1 133 ? -13.848 1.743 18.907 1.00 88.94 133 LYS A N 1
ATOM 1117 C CA . LYS A 1 133 ? -13.731 2.639 20.073 1.00 88.94 133 LYS A CA 1
ATOM 1118 C C . LYS A 1 133 ? -15.058 3.315 20.406 1.00 88.94 133 LYS A C 1
ATOM 1120 O O . LYS A 1 133 ? -15.482 3.303 21.558 1.00 88.94 133 LYS A O 1
ATOM 1125 N N . LYS A 1 134 ? -15.727 3.887 19.398 1.00 88.44 134 LYS A N 1
ATOM 1126 C CA . LYS A 1 134 ? -17.017 4.562 19.581 1.00 88.44 134 LYS A CA 1
ATOM 1127 C C . LYS A 1 134 ? -18.072 3.607 20.138 1.00 88.44 134 LYS A C 1
ATOM 1129 O O . LYS A 1 134 ? -18.795 3.987 21.053 1.00 88.44 134 LYS A O 1
ATOM 1134 N N . GLU A 1 135 ? -18.163 2.388 19.611 1.00 88.38 135 GLU A N 1
ATOM 1135 C CA . GLU A 1 135 ? -19.128 1.404 20.106 1.00 88.38 135 GLU A CA 1
ATOM 1136 C C . GLU A 1 135 ? -18.829 0.979 21.551 1.00 88.38 135 GLU A C 1
ATOM 1138 O O . GLU A 1 135 ? -19.759 0.915 22.355 1.00 88.38 135 GLU A O 1
ATOM 1143 N N . LEU A 1 136 ? -17.556 0.768 21.912 1.00 89.56 136 LEU A N 1
ATOM 1144 C CA . LEU A 1 136 ? -17.164 0.469 23.296 1.00 89.56 136 LEU A CA 1
ATOM 1145 C C . LEU A 1 136 ? -17.594 1.579 24.265 1.00 89.56 136 LEU A C 1
ATOM 1147 O O . LEU A 1 136 ? -18.205 1.279 25.287 1.00 89.56 136 LEU A O 1
ATOM 1151 N N . ILE A 1 137 ? -17.342 2.848 23.927 1.00 88.00 137 ILE A N 1
ATOM 1152 C CA . ILE A 1 137 ? -17.734 3.997 24.762 1.00 88.00 137 ILE A CA 1
ATOM 1153 C C . ILE A 1 137 ? -19.258 4.075 24.917 1.00 88.00 137 ILE A C 1
ATOM 1155 O O . ILE A 1 137 ? -19.754 4.263 26.024 1.00 88.00 137 ILE A O 1
ATOM 1159 N N . VAL A 1 138 ? -20.014 3.901 23.829 1.00 89.44 138 VAL A N 1
ATOM 1160 C CA . VAL A 1 138 ? -21.487 3.949 23.874 1.00 89.44 138 VAL A CA 1
ATOM 1161 C C . VAL A 1 138 ? -22.050 2.842 24.764 1.00 89.44 138 VAL A C 1
ATOM 1163 O O . VAL A 1 138 ? -22.948 3.098 25.564 1.00 89.44 138 VAL A O 1
ATOM 1166 N N . ARG A 1 139 ? -21.522 1.618 24.658 1.00 87.25 139 ARG A N 1
ATOM 1167 C CA . ARG A 1 139 ? -21.989 0.493 25.478 1.00 87.25 139 ARG A CA 1
ATOM 1168 C C . ARG A 1 139 ? -21.592 0.628 26.945 1.00 87.25 139 ARG A C 1
ATOM 1170 O O . ARG A 1 139 ? -22.422 0.338 27.799 1.00 87.25 139 ARG A O 1
ATOM 1177 N N . LEU A 1 140 ? -20.387 1.120 27.243 1.00 88.44 140 LEU A N 1
ATOM 1178 C CA . LEU A 1 140 ? -19.995 1.468 28.615 1.00 88.44 140 LEU A CA 1
ATOM 1179 C C . LEU A 1 140 ? -20.932 2.531 29.202 1.00 88.44 140 LEU A C 1
ATOM 1181 O O . LEU A 1 140 ? -21.458 2.332 30.290 1.00 88.44 140 LEU A O 1
ATOM 1185 N N . GLY A 1 141 ? -21.270 3.571 28.434 1.00 87.06 141 GLY A N 1
ATOM 1186 C CA . GLY A 1 141 ? -22.255 4.572 28.854 1.00 87.06 141 GLY A CA 1
ATOM 1187 C C . GLY A 1 141 ? -23.656 3.995 29.112 1.00 87.06 141 GLY A C 1
ATOM 1188 O O . GLY A 1 141 ? -24.356 4.450 30.015 1.00 87.06 141 GLY A O 1
ATOM 1189 N N . SER A 1 142 ? -24.069 2.961 28.369 1.00 88.25 142 SER A N 1
ATOM 1190 C CA . SER A 1 142 ? -25.318 2.239 28.653 1.00 88.25 142 SER A CA 1
ATOM 1191 C C . SER A 1 142 ? -25.245 1.457 29.966 1.00 88.25 142 SER A C 1
ATOM 1193 O O . SER A 1 142 ? -26.228 1.418 30.704 1.00 88.25 142 SER A O 1
ATOM 1195 N N . ILE A 1 143 ? -24.099 0.840 30.268 1.00 87.69 143 ILE A N 1
ATOM 1196 C CA . ILE A 1 143 ? -23.866 0.143 31.539 1.00 87.69 143 ILE A CA 1
ATOM 1197 C C . ILE A 1 143 ? -23.897 1.150 32.698 1.00 87.69 143 ILE A C 1
ATOM 1199 O O . ILE A 1 143 ? -24.613 0.917 33.672 1.00 87.69 143 ILE A O 1
ATOM 1203 N N . ASP A 1 144 ? -23.241 2.305 32.558 1.00 86.44 144 ASP A N 1
ATOM 1204 C CA . ASP A 1 144 ? -23.288 3.401 33.540 1.00 86.44 144 ASP A CA 1
ATOM 1205 C C . ASP A 1 144 ? -24.714 3.886 33.802 1.00 86.44 144 ASP A C 1
ATOM 1207 O O . ASP A 1 144 ? -25.091 4.155 34.943 1.00 86.44 144 ASP A O 1
ATOM 1211 N N . GLN A 1 145 ? -25.550 3.964 32.764 1.00 86.50 145 GLN A N 1
ATOM 1212 C CA . GLN A 1 145 ? -26.949 4.345 32.931 1.00 86.50 145 GLN A CA 1
ATOM 1213 C C . GLN A 1 145 ? -27.710 3.345 33.813 1.00 86.50 145 GLN A C 1
ATOM 1215 O O . GLN A 1 145 ? -28.490 3.768 34.669 1.00 86.50 145 GLN A O 1
ATOM 1220 N N . PHE A 1 146 ? -27.461 2.040 33.666 1.00 87.00 146 PHE A N 1
ATOM 1221 C CA . PHE A 1 146 ? -28.046 1.032 34.555 1.00 87.00 146 PHE A CA 1
ATOM 1222 C C . PHE A 1 146 ? -27.505 1.139 35.982 1.00 87.00 146 PHE A C 1
ATOM 1224 O O . PHE A 1 146 ? -28.275 1.002 36.931 1.00 87.00 146 PHE A O 1
ATOM 1231 N N . ILE A 1 147 ? -26.218 1.447 36.154 1.00 84.00 147 ILE A N 1
ATOM 1232 C CA . ILE A 1 147 ? -25.612 1.650 37.478 1.00 84.00 147 ILE A CA 1
ATOM 1233 C C . ILE A 1 147 ? -26.256 2.838 38.195 1.00 84.00 147 ILE A C 1
ATOM 1235 O O . ILE A 1 147 ? -26.643 2.723 39.355 1.00 84.00 147 ILE A O 1
ATOM 1239 N N . ARG A 1 148 ? -26.491 3.950 37.495 1.00 84.81 148 ARG A N 1
ATOM 1240 C CA . ARG A 1 148 ? -27.195 5.115 38.060 1.00 84.81 148 ARG A CA 1
ATOM 1241 C C . ARG A 1 148 ? -28.634 4.804 38.471 1.00 84.81 148 ARG A C 1
ATOM 1243 O O . ARG A 1 148 ? -29.127 5.367 39.448 1.00 84.81 148 ARG A O 1
ATOM 1250 N N . VAL A 1 149 ? -29.321 3.915 37.749 1.00 85.25 149 VAL A N 1
ATOM 1251 C CA . VAL A 1 149 ? -30.639 3.412 38.175 1.00 85.25 149 VAL A CA 1
ATOM 1252 C C . VAL A 1 149 ? -30.493 2.588 39.455 1.00 85.25 149 VAL A C 1
ATOM 1254 O O . VAL A 1 149 ? -31.265 2.783 40.388 1.00 85.25 149 VAL A O 1
ATOM 1257 N N . LEU A 1 150 ? -29.472 1.732 39.550 1.00 83.06 150 LEU A N 1
ATOM 1258 C CA . LEU A 1 150 ? -29.199 0.929 40.747 1.00 83.06 150 LEU A CA 1
ATOM 1259 C C . LEU A 1 150 ? -28.856 1.766 41.981 1.00 83.06 150 LEU A C 1
ATOM 1261 O O . LEU A 1 150 ? -29.218 1.372 43.086 1.00 83.06 150 LEU A O 1
ATOM 1265 N N . GLU A 1 151 ? -28.190 2.908 41.824 1.00 82.06 151 GLU A N 1
ATOM 1266 C CA . GLU A 1 151 ? -27.903 3.811 42.947 1.00 82.06 151 GLU A CA 1
ATOM 1267 C C . GLU A 1 151 ? -29.182 4.400 43.566 1.00 82.06 151 GLU A C 1
ATOM 1269 O O . GLU A 1 151 ? -29.233 4.612 44.775 1.00 82.06 151 GLU A O 1
ATOM 1274 N N . ASN A 1 152 ? -30.222 4.632 42.759 1.00 83.25 152 ASN A N 1
ATOM 1275 C CA . ASN A 1 152 ? -31.447 5.318 43.185 1.00 83.25 152 ASN A CA 1
ATOM 1276 C C . ASN A 1 152 ? -32.644 4.377 43.415 1.00 83.25 152 ASN A C 1
ATOM 1278 O O . ASN A 1 152 ? -33.666 4.801 43.955 1.00 83.25 152 ASN A O 1
ATOM 1282 N N . GLU A 1 153 ? -32.547 3.113 42.999 1.00 81.81 153 GLU A N 1
ATOM 1283 C CA . GLU A 1 153 ? -33.639 2.145 43.080 1.00 81.81 153 GLU A CA 1
ATOM 1284 C C . GLU A 1 153 ? -33.597 1.346 44.390 1.00 81.81 153 GLU A C 1
ATOM 1286 O O . GLU A 1 153 ? -32.585 0.730 44.745 1.00 81.81 153 GLU A O 1
ATOM 1291 N N . THR A 1 154 ? -34.729 1.330 45.093 1.00 80.00 154 THR A N 1
ATOM 1292 C CA . THR A 1 154 ? -34.901 0.654 46.391 1.00 80.00 154 THR A CA 1
ATOM 1293 C C . THR A 1 154 ? -35.729 -0.623 46.275 1.00 80.00 154 THR A C 1
ATOM 1295 O O . THR A 1 154 ? -35.616 -1.490 47.141 1.00 80.00 154 THR A O 1
ATOM 1298 N N . ASP A 1 155 ? -36.498 -0.789 45.192 1.00 87.31 155 ASP A N 1
ATOM 1299 C CA . ASP A 1 155 ? -37.248 -2.013 44.908 1.00 87.31 155 ASP A CA 1
ATOM 1300 C C . ASP A 1 155 ? -36.300 -3.151 44.456 1.00 87.31 155 ASP A C 1
ATOM 1302 O O . ASP A 1 155 ? -35.668 -3.053 43.392 1.00 87.31 155 ASP A O 1
ATOM 1306 N N . PRO A 1 156 ? -36.213 -4.270 45.207 1.00 83.50 156 PRO A N 1
ATOM 1307 C CA . PRO A 1 156 ? -35.361 -5.410 44.862 1.00 83.50 156 PRO A CA 1
ATOM 1308 C C . PRO A 1 156 ? -35.633 -6.000 43.471 1.00 83.50 156 PRO A C 1
ATOM 1310 O O . PRO A 1 156 ? -34.703 -6.462 42.799 1.00 83.50 156 PRO A O 1
ATOM 1313 N N . ALA A 1 157 ? -36.889 -5.980 43.012 1.00 85.25 157 ALA A N 1
ATOM 1314 C CA . ALA A 1 157 ? -37.253 -6.525 41.708 1.00 85.25 157 ALA A CA 1
ATOM 1315 C C . ALA A 1 157 ? -36.676 -5.664 40.575 1.00 85.25 157 ALA A C 1
ATOM 1317 O O . ALA A 1 157 ? -36.050 -6.181 39.647 1.00 85.25 157 ALA A O 1
ATOM 1318 N N . ARG A 1 158 ? -36.800 -4.338 40.683 1.00 84.25 158 ARG A N 1
ATOM 1319 C CA . ARG A 1 158 ? -36.277 -3.384 39.691 1.00 84.25 158 ARG A CA 1
ATOM 1320 C C . ARG A 1 158 ? -34.753 -3.306 39.683 1.00 84.25 158 ARG A C 1
ATOM 1322 O O . ARG A 1 158 ? -34.153 -3.196 38.609 1.00 84.25 158 ARG A O 1
ATOM 1329 N N . ARG A 1 159 ? -34.115 -3.453 40.851 1.00 82.81 159 ARG A N 1
ATOM 1330 C CA . ARG A 1 159 ? -32.654 -3.613 40.939 1.00 82.81 159 ARG A CA 1
ATOM 1331 C C . ARG A 1 159 ? -32.187 -4.859 40.190 1.00 82.81 159 ARG A C 1
ATOM 1333 O O . ARG A 1 159 ? -31.238 -4.791 39.417 1.00 82.81 159 ARG A O 1
ATOM 1340 N N . THR A 1 160 ? -32.888 -5.980 40.355 1.00 86.19 160 THR A N 1
ATOM 1341 C CA . THR A 1 160 ? -32.544 -7.236 39.671 1.00 86.19 160 THR A CA 1
ATOM 1342 C C . THR A 1 160 ? -32.650 -7.098 38.150 1.00 86.19 160 THR A C 1
ATOM 1344 O O . THR A 1 160 ? -31.736 -7.513 37.439 1.00 86.19 160 THR A O 1
ATOM 1347 N N . VAL A 1 161 ? -33.711 -6.464 37.639 1.00 87.62 161 VAL A N 1
ATOM 1348 C CA . VAL A 1 161 ? -33.870 -6.211 36.193 1.00 87.62 161 VAL A CA 1
ATOM 1349 C C . VAL A 1 161 ? -32.738 -5.333 35.653 1.00 87.62 161 VAL A C 1
ATOM 1351 O O . VAL A 1 161 ? -32.169 -5.641 34.608 1.00 87.62 161 VAL A O 1
ATOM 1354 N N . SER A 1 162 ? -32.364 -4.277 36.378 1.00 86.50 162 SER A N 1
ATOM 1355 C CA . SER A 1 162 ? -31.288 -3.365 35.957 1.00 86.50 162 SER A CA 1
ATOM 1356 C C . SER A 1 162 ? -29.918 -4.057 35.939 1.00 86.50 162 SER A C 1
ATOM 1358 O O . SER A 1 162 ? -29.153 -3.888 34.990 1.00 86.50 162 SER A O 1
ATOM 1360 N N . LEU A 1 163 ? -29.630 -4.910 36.929 1.00 86.88 163 LEU A N 1
ATOM 1361 C CA . LEU A 1 163 ? -28.419 -5.743 36.959 1.00 86.88 163 LEU A CA 1
ATOM 1362 C C . LEU A 1 163 ? -28.374 -6.758 35.812 1.00 86.88 163 LEU A C 1
ATOM 1364 O O . LEU A 1 163 ? -27.323 -6.959 35.198 1.00 86.88 163 LEU A O 1
ATOM 1368 N N . GLN A 1 164 ? -29.506 -7.395 35.503 1.00 89.50 164 GLN A N 1
ATOM 1369 C CA . GLN A 1 164 ? -29.611 -8.327 34.380 1.00 89.50 164 GLN A CA 1
ATOM 1370 C C . GLN A 1 164 ? -29.400 -7.616 33.041 1.00 89.50 164 GLN A C 1
ATOM 1372 O O . GLN A 1 164 ? -28.687 -8.142 32.189 1.00 89.50 164 GLN A O 1
ATOM 1377 N N . ALA A 1 165 ? -29.954 -6.413 32.874 1.00 88.56 165 ALA A N 1
ATOM 1378 C CA . ALA A 1 165 ? -29.757 -5.600 31.677 1.00 88.56 165 ALA A CA 1
ATOM 1379 C C . ALA A 1 165 ? -28.283 -5.197 31.497 1.00 88.56 165 ALA A C 1
ATOM 1381 O O . ALA A 1 165 ? -27.716 -5.408 30.425 1.00 88.56 165 ALA A O 1
ATOM 1382 N N . ALA A 1 166 ? -27.628 -4.723 32.562 1.00 88.38 166 ALA A N 1
ATOM 1383 C CA . ALA A 1 166 ? -26.200 -4.400 32.536 1.00 88.38 166 ALA A CA 1
ATOM 1384 C C . ALA A 1 166 ? -25.328 -5.629 32.217 1.00 88.38 166 ALA A C 1
ATOM 1386 O O . ALA A 1 166 ? -24.398 -5.556 31.413 1.00 88.38 166 ALA A O 1
ATOM 1387 N N . SER A 1 167 ? -25.665 -6.787 32.792 1.00 89.38 167 SER A N 1
ATOM 1388 C CA . SER A 1 167 ? -24.963 -8.051 32.528 1.00 89.38 167 SER A CA 1
ATOM 1389 C C . SER A 1 167 ? -25.152 -8.538 31.089 1.00 89.38 167 SER A C 1
ATOM 1391 O O . SER A 1 167 ? -24.215 -9.066 30.483 1.00 89.38 167 SER A O 1
ATOM 1393 N N . ALA A 1 168 ? -26.347 -8.356 30.523 1.00 89.75 168 ALA A N 1
ATOM 1394 C CA . ALA A 1 168 ? -26.638 -8.696 29.135 1.00 89.75 168 ALA A CA 1
ATOM 1395 C C . ALA A 1 168 ? -25.838 -7.816 28.164 1.00 89.75 168 ALA A C 1
ATOM 1397 O O . ALA A 1 168 ? -25.242 -8.345 27.225 1.00 89.75 168 ALA A O 1
ATOM 1398 N N . GLU A 1 169 ? -25.744 -6.509 28.426 1.00 88.94 169 GLU A N 1
ATOM 1399 C CA . GLU A 1 169 ? -24.908 -5.591 27.640 1.00 88.94 169 GLU A CA 1
ATOM 1400 C C . GLU A 1 169 ? -23.428 -5.973 27.691 1.00 88.94 169 GLU A C 1
ATOM 1402 O O . GLU A 1 169 ? -22.767 -6.051 26.653 1.00 88.94 169 GLU A O 1
ATOM 1407 N N . LEU A 1 170 ? -22.908 -6.296 28.878 1.00 90.12 170 LEU A N 1
ATOM 1408 C CA . LEU A 1 170 ? -21.519 -6.726 29.019 1.00 90.12 170 LEU A CA 1
ATOM 1409 C C . LEU A 1 170 ? -21.248 -8.054 28.291 1.00 90.12 170 LEU A C 1
ATOM 1411 O O . LEU A 1 170 ? -20.207 -8.222 27.653 1.00 90.12 170 LEU A O 1
ATOM 1415 N N . THR A 1 171 ? -22.203 -8.985 28.330 1.00 90.31 171 THR A N 1
ATOM 1416 C CA . THR A 1 171 ? -22.119 -10.261 27.601 1.00 90.31 171 THR A CA 1
ATOM 1417 C C . THR A 1 171 ? -22.140 -10.037 26.088 1.00 90.31 171 THR A C 1
ATOM 1419 O O . THR A 1 171 ? -21.336 -10.630 25.369 1.0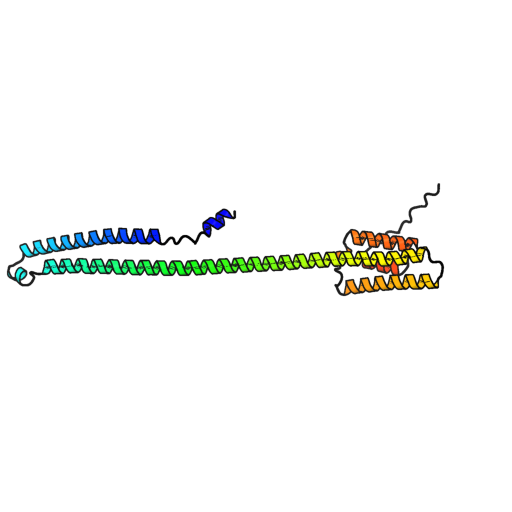0 90.31 171 THR A O 1
ATOM 1422 N N . ALA A 1 172 ? -23.008 -9.149 25.595 1.00 89.94 172 ALA A N 1
ATOM 1423 C CA . ALA A 1 172 ? -23.060 -8.779 24.183 1.00 89.94 172 ALA A CA 1
ATOM 1424 C C . ALA A 1 172 ? -21.750 -8.121 23.724 1.00 89.94 172 ALA A C 1
ATOM 1426 O O . ALA A 1 172 ? -21.230 -8.453 22.658 1.00 89.94 172 ALA A O 1
ATOM 1427 N N . LEU A 1 173 ? -21.175 -7.241 24.547 1.00 89.62 173 LEU A N 1
ATOM 1428 C CA . LEU A 1 173 ? -19.877 -6.620 24.289 1.00 89.62 173 LEU A CA 1
ATOM 1429 C C . LEU A 1 173 ? -18.756 -7.668 24.236 1.00 89.62 173 LEU A C 1
ATOM 1431 O O . LEU A 1 173 ? -17.949 -7.660 23.308 1.00 89.62 173 LEU A O 1
ATOM 1435 N N . SER A 1 174 ? -18.742 -8.615 25.178 1.00 88.94 174 SER A N 1
ATOM 1436 C CA . SER A 1 174 ? -17.786 -9.728 25.183 1.00 88.94 174 SER A CA 1
ATOM 1437 C C . SER A 1 174 ? -17.904 -10.598 23.928 1.00 88.94 174 SER A C 1
ATOM 1439 O O . SER A 1 174 ? -16.887 -10.945 23.326 1.00 88.94 174 SER A O 1
ATOM 1441 N N . ALA A 1 175 ? -19.128 -10.895 23.482 1.00 90.06 175 ALA A N 1
ATOM 1442 C CA . ALA A 1 175 ? -19.363 -11.642 22.251 1.00 90.06 175 ALA A CA 1
ATOM 1443 C C . ALA A 1 175 ? -18.834 -10.889 21.021 1.00 90.06 175 ALA A C 1
ATOM 1445 O O . ALA A 1 175 ? -18.129 -11.482 20.209 1.00 90.06 175 ALA A O 1
ATOM 1446 N N . LYS A 1 176 ? -19.091 -9.579 20.916 1.00 89.69 176 LYS A N 1
ATOM 1447 C CA . LYS A 1 176 ? -18.597 -8.739 19.809 1.00 89.69 176 LYS A CA 1
ATOM 1448 C C . LYS A 1 176 ? -17.075 -8.624 19.751 1.00 89.69 176 LYS A C 1
ATOM 1450 O O . LYS A 1 176 ? -16.506 -8.501 18.667 1.00 89.69 176 LYS A O 1
ATOM 1455 N N . LEU A 1 177 ? -16.413 -8.665 20.905 1.00 88.38 177 LEU A N 1
ATOM 1456 C CA . LEU A 1 177 ? -14.956 -8.755 20.984 1.00 88.38 177 LEU A CA 1
ATOM 1457 C C . LEU A 1 177 ? -14.454 -10.127 20.524 1.00 88.38 177 LEU A C 1
ATOM 1459 O O . LEU A 1 177 ? -13.492 -10.205 19.766 1.00 88.38 177 LEU A O 1
ATOM 1463 N N . ALA A 1 178 ? -15.119 -11.209 20.938 1.00 88.12 178 ALA A N 1
ATOM 1464 C CA . ALA A 1 178 ? -14.745 -12.568 20.551 1.00 88.12 178 ALA A CA 1
ATOM 1465 C C . ALA A 1 178 ? -14.943 -12.841 19.048 1.00 88.12 178 ALA A C 1
ATOM 1467 O O . ALA A 1 178 ? -14.160 -13.580 18.455 1.00 88.12 178 ALA A O 1
ATOM 1468 N N . THR A 1 179 ? -15.960 -12.240 18.421 1.00 90.12 179 THR A N 1
ATOM 1469 C CA . THR A 1 179 ? -16.220 -12.369 16.975 1.00 90.12 179 THR A CA 1
ATOM 1470 C C . THR A 1 179 ? -15.359 -11.444 16.111 1.00 90.12 179 THR A C 1
ATOM 1472 O O . THR A 1 179 ? -15.351 -11.589 14.890 1.00 90.12 179 THR A O 1
ATOM 1475 N N . GLY A 1 180 ? -14.629 -10.494 16.708 1.00 84.69 180 GLY A N 1
ATOM 1476 C CA . GLY A 1 180 ? -13.814 -9.515 15.979 1.00 84.69 180 GLY A CA 1
ATOM 1477 C C . GLY A 1 180 ? -14.624 -8.424 15.265 1.00 84.69 180 GLY A C 1
ATOM 1478 O O . GLY A 1 180 ? -14.081 -7.710 14.407 1.00 84.69 180 GLY A O 1
ATOM 1479 N N . GLU A 1 181 ? -15.912 -8.279 15.601 1.00 86.12 181 GLU A N 1
ATOM 1480 C CA . GLU A 1 181 ? -16.718 -7.113 15.216 1.00 86.12 181 GLU A CA 1
ATOM 1481 C C . GLU A 1 181 ? -16.141 -5.842 15.846 1.00 86.12 181 GLU A C 1
ATOM 1483 O O . GLU A 1 181 ? -15.968 -4.836 15.156 1.00 86.12 181 GLU A O 1
ATOM 1488 N N . ILE A 1 182 ? -15.766 -5.925 17.126 1.00 87.25 182 ILE A N 1
ATOM 1489 C CA . ILE A 1 182 ? -15.001 -4.900 17.838 1.00 87.25 182 ILE A CA 1
ATOM 1490 C C . ILE A 1 182 ? -13.544 -5.356 17.902 1.00 87.25 182 ILE A C 1
ATOM 1492 O O . ILE A 1 182 ? -13.238 -6.452 18.370 1.00 87.25 182 ILE A O 1
ATOM 1496 N N . LEU A 1 183 ? -12.641 -4.502 17.429 1.00 87.56 183 LEU A N 1
ATOM 1497 C CA . LEU A 1 183 ? -11.203 -4.753 17.478 1.00 87.56 183 LEU A CA 1
ATOM 1498 C C . LEU A 1 183 ? -10.687 -4.725 18.923 1.00 87.56 183 LEU A C 1
ATOM 1500 O O . LEU A 1 183 ? -10.969 -3.783 19.667 1.00 87.56 183 LEU A O 1
ATOM 1504 N N . SER A 1 184 ? -9.896 -5.726 19.315 1.00 85.50 184 SER A N 1
ATOM 1505 C CA . SER A 1 184 ? -9.320 -5.819 20.664 1.00 85.50 184 SER A CA 1
ATOM 1506 C C . SER A 1 184 ? -8.398 -4.649 21.000 1.00 85.50 184 SER A C 1
ATOM 1508 O O . SER A 1 184 ? -8.334 -4.227 22.148 1.00 85.50 184 SER A O 1
ATOM 1510 N N . GLU A 1 185 ? -7.738 -4.073 19.997 1.00 86.12 185 GLU A N 1
ATOM 1511 C CA . GLU A 1 185 ? -6.858 -2.909 20.125 1.00 86.12 185 GLU A CA 1
ATOM 1512 C C . GLU A 1 185 ? -7.625 -1.658 20.576 1.00 86.12 185 GLU A C 1
ATOM 1514 O O . GLU A 1 185 ? -7.043 -0.730 21.137 1.00 86.12 185 GLU A O 1
ATOM 1519 N N . ALA A 1 186 ? -8.945 -1.613 20.355 1.00 87.62 186 ALA A N 1
ATOM 1520 C CA . ALA A 1 186 ? -9.779 -0.514 20.826 1.00 87.62 186 ALA A CA 1
ATOM 1521 C C . ALA A 1 186 ? -9.942 -0.511 22.356 1.00 87.62 186 ALA A C 1
ATOM 1523 O O . ALA A 1 186 ? -10.196 0.551 22.920 1.00 87.62 186 ALA A O 1
ATOM 1524 N N . ILE A 1 187 ? -9.755 -1.657 23.028 1.00 88.75 187 ILE A N 1
ATOM 1525 C CA . ILE A 1 187 ? -9.804 -1.779 24.497 1.00 88.75 187 ILE A CA 1
ATOM 1526 C C . ILE A 1 187 ? -8.659 -1.005 25.149 1.00 88.75 187 ILE A C 1
ATOM 1528 O O . ILE A 1 187 ? -8.837 -0.412 26.210 1.00 88.75 187 ILE A O 1
ATOM 1532 N N . ASP A 1 188 ? -7.488 -0.992 24.514 1.00 88.00 188 ASP A N 1
ATOM 1533 C CA . ASP A 1 188 ? -6.281 -0.362 25.054 1.00 88.00 188 ASP A CA 1
ATOM 1534 C C . ASP A 1 188 ? -6.266 1.166 24.813 1.00 88.00 188 ASP A C 1
ATOM 1536 O O . ASP A 1 188 ? -5.334 1.864 25.215 1.00 88.00 188 ASP A O 1
ATOM 1540 N N . ALA A 1 189 ? -7.302 1.718 24.167 1.00 88.50 189 ALA A N 1
ATOM 1541 C CA . ALA A 1 189 ? -7.435 3.153 23.950 1.00 88.50 189 ALA A CA 1
ATOM 1542 C C . ALA A 1 189 ? -7.614 3.901 25.287 1.00 88.50 189 ALA A C 1
ATOM 1544 O O . ALA A 1 189 ? -8.420 3.471 26.114 1.00 88.50 189 ALA A O 1
ATOM 1545 N N . PRO A 1 190 ? -6.945 5.053 25.495 1.00 87.44 190 PRO A N 1
ATOM 1546 C CA . PRO A 1 190 ? -6.963 5.752 26.781 1.00 87.44 190 PRO A CA 1
ATOM 1547 C C . PRO A 1 190 ? -8.374 6.171 27.211 1.00 87.44 190 PRO A C 1
ATOM 1549 O O . PRO A 1 190 ? -8.714 6.050 28.382 1.00 87.44 190 PRO A O 1
ATOM 1552 N N . GLU A 1 191 ? -9.217 6.589 26.266 1.00 88.69 191 GLU A N 1
ATOM 1553 C CA . GLU A 1 191 ? -10.606 6.997 26.524 1.00 88.69 191 GLU A CA 1
ATOM 1554 C C . GLU A 1 191 ? -11.473 5.813 26.984 1.00 88.69 191 GLU A C 1
ATOM 1556 O O . GLU A 1 191 ? -12.276 5.942 27.903 1.00 88.69 191 GLU A O 1
ATOM 1561 N N . VAL A 1 192 ? -11.280 4.636 26.379 1.00 90.62 192 VAL A N 1
ATOM 1562 C CA . VAL A 1 192 ? -12.002 3.401 26.729 1.00 90.62 192 VAL A CA 1
ATOM 1563 C C . VAL A 1 192 ? -11.516 2.859 28.075 1.00 90.62 192 VAL A C 1
ATOM 1565 O O . VAL A 1 192 ? -12.317 2.431 28.906 1.00 90.62 192 VAL A O 1
ATOM 1568 N N . GLN A 1 193 ? -10.207 2.920 28.322 1.00 91.25 193 GLN A N 1
ATOM 1569 C CA . GLN A 1 193 ? -9.599 2.583 29.611 1.00 91.25 193 GLN A CA 1
ATOM 1570 C C . GLN A 1 193 ? -10.089 3.501 30.732 1.00 91.25 193 GLN A C 1
ATOM 1572 O O . GLN A 1 193 ? -10.322 3.042 31.845 1.00 91.25 193 GLN A O 1
ATOM 1577 N N . GLN A 1 194 ? -10.256 4.793 30.458 1.00 88.81 194 GLN A N 1
ATOM 1578 C CA . GLN A 1 194 ? -10.803 5.728 31.431 1.00 88.81 194 GLN A CA 1
ATOM 1579 C C . GLN A 1 194 ? -12.279 5.430 31.717 1.00 88.81 194 GLN A C 1
ATOM 1581 O O . GLN A 1 194 ? -12.626 5.226 32.877 1.00 88.81 194 GLN A O 1
ATOM 1586 N N . ALA A 1 195 ? -13.112 5.309 30.679 1.00 87.75 195 ALA A N 1
ATOM 1587 C CA . ALA A 1 195 ? -14.534 5.006 30.837 1.00 87.75 195 ALA A CA 1
ATOM 1588 C C . ALA A 1 195 ? -14.758 3.690 31.603 1.00 87.75 195 ALA A C 1
ATOM 1590 O O . ALA A 1 195 ? -15.526 3.645 32.552 1.00 87.75 195 ALA A O 1
ATOM 1591 N N . SER A 1 196 ? -14.020 2.628 31.270 1.00 90.81 196 SER A N 1
ATOM 1592 C CA . SER A 1 196 ? -14.140 1.341 31.974 1.00 90.81 196 SER A CA 1
ATOM 1593 C C . SER A 1 196 ? -13.694 1.399 33.442 1.00 90.81 196 SER A C 1
ATOM 1595 O O . SER A 1 196 ? -14.286 0.719 34.283 1.00 90.81 196 SER A O 1
ATOM 1597 N N . LYS A 1 197 ? -12.689 2.221 33.783 1.00 90.81 197 LYS A N 1
ATOM 1598 C CA . LYS A 1 197 ? -12.306 2.477 35.183 1.00 90.81 197 LYS A CA 1
ATOM 1599 C C . LYS A 1 197 ? -13.395 3.227 35.942 1.00 90.81 197 LYS A C 1
ATOM 1601 O O . LYS A 1 197 ? -13.676 2.855 37.077 1.00 90.81 197 LYS A O 1
ATOM 1606 N N . GLU A 1 198 ? -13.992 4.244 35.326 1.00 89.69 198 GLU A N 1
ATOM 1607 C CA . GLU A 1 198 ? -15.101 5.015 35.901 1.00 89.69 198 GLU A CA 1
ATOM 1608 C C . GLU A 1 198 ? -16.318 4.109 36.144 1.00 89.69 198 GLU A C 1
ATOM 1610 O O . GLU A 1 198 ? -16.780 4.015 37.279 1.00 89.69 198 GLU A O 1
ATOM 1615 N N . THR A 1 199 ? -16.728 3.311 35.153 1.00 89.75 199 THR A N 1
ATOM 1616 C CA . THR A 1 199 ? -17.792 2.303 35.305 1.00 89.75 199 THR A CA 1
ATOM 1617 C C . THR A 1 199 ? -17.494 1.311 36.439 1.00 89.75 199 THR A C 1
ATOM 1619 O O . THR A 1 199 ? -18.369 0.989 37.241 1.00 89.75 199 THR A O 1
ATOM 1622 N N . SER A 1 200 ? -16.251 0.816 36.549 1.00 90.25 200 SER A N 1
ATOM 1623 C CA . SER A 1 200 ? -15.856 -0.102 37.634 1.00 90.25 200 SER A CA 1
ATOM 1624 C C . SER A 1 200 ? -15.898 0.566 39.013 1.00 90.25 200 SER A C 1
ATOM 1626 O O . SER A 1 200 ? -16.260 -0.073 40.005 1.00 90.25 200 SER A O 1
ATOM 1628 N N . PHE A 1 201 ? -15.537 1.848 39.085 1.00 88.94 201 PHE A N 1
ATOM 1629 C CA . PHE A 1 201 ? -15.628 2.645 40.304 1.00 88.94 201 PHE A CA 1
ATOM 1630 C C . PHE A 1 201 ? -17.087 2.859 40.722 1.00 88.94 201 PHE A C 1
ATOM 1632 O O . PHE A 1 201 ? -17.427 2.610 41.881 1.00 88.94 201 PHE A O 1
ATOM 1639 N N . ASP A 1 202 ? -17.960 3.222 39.783 1.00 87.50 202 ASP A N 1
ATOM 1640 C CA . ASP A 1 202 ? -19.389 3.428 40.041 1.00 87.50 202 ASP A CA 1
ATOM 1641 C C . ASP A 1 202 ? -20.076 2.127 40.491 1.00 87.50 202 ASP A C 1
ATOM 1643 O O . ASP A 1 202 ? -20.882 2.136 41.424 1.00 87.50 202 ASP A O 1
ATOM 1647 N N . LEU A 1 203 ? -19.692 0.975 39.925 1.00 87.44 203 LEU A N 1
ATOM 1648 C CA . LEU A 1 203 ? -20.148 -0.335 40.408 1.00 87.44 203 LEU A CA 1
ATOM 1649 C C . LEU A 1 203 ? -19.761 -0.582 41.866 1.00 87.44 203 LEU A C 1
ATOM 1651 O O . LEU A 1 203 ? -20.593 -1.019 42.663 1.00 87.44 203 LEU A O 1
ATOM 1655 N N . ALA A 1 204 ? -18.517 -0.297 42.247 1.00 87.50 204 ALA A N 1
ATOM 1656 C CA . ALA A 1 204 ? -18.095 -0.477 43.631 1.00 87.50 204 ALA A CA 1
ATOM 1657 C C . ALA A 1 204 ? -18.813 0.474 44.589 1.00 87.50 204 ALA A C 1
ATOM 1659 O O . ALA A 1 204 ? -19.212 0.053 45.674 1.00 87.50 204 ALA A O 1
ATOM 1660 N N . LYS A 1 205 ? -19.041 1.723 44.173 1.00 85.69 205 LYS A N 1
ATOM 1661 C CA . LYS A 1 205 ? -19.830 2.698 44.935 1.00 85.69 205 LYS A CA 1
ATOM 1662 C C . LYS A 1 205 ? -21.275 2.229 45.141 1.00 85.69 205 LYS A C 1
ATOM 1664 O O . LYS A 1 205 ? -21.822 2.413 46.224 1.00 85.69 205 LYS A O 1
ATOM 1669 N N . ALA A 1 206 ? -21.858 1.546 44.156 1.00 84.00 206 ALA A N 1
ATOM 1670 C CA . ALA A 1 206 ? -23.170 0.907 44.264 1.00 84.00 206 ALA A CA 1
ATOM 1671 C C . ALA A 1 206 ? -23.179 -0.389 45.114 1.00 84.00 206 ALA A C 1
ATOM 1673 O O . ALA A 1 206 ? -24.216 -1.051 45.209 1.00 84.00 206 ALA A O 1
ATOM 1674 N N . GLY A 1 207 ? -22.049 -0.764 45.730 1.00 85.00 207 GLY A N 1
ATOM 1675 C CA . GLY A 1 207 ? -21.900 -1.969 46.555 1.00 85.00 207 GLY A CA 1
ATOM 1676 C C . GLY A 1 207 ? -21.648 -3.253 45.759 1.00 85.00 207 GLY A C 1
ATOM 1677 O O . GLY A 1 207 ? -21.767 -4.346 46.306 1.00 85.00 207 GLY A O 1
ATOM 1678 N N . LEU A 1 208 ? -21.306 -3.140 44.473 1.00 86.06 208 LEU A N 1
ATOM 1679 C CA . LEU A 1 208 ? -21.122 -4.255 43.536 1.00 86.06 208 LEU A CA 1
ATOM 1680 C C . LEU A 1 208 ? -19.641 -4.495 43.211 1.00 86.06 208 LEU A C 1
ATOM 1682 O O . LEU A 1 208 ? -19.304 -4.961 42.124 1.00 86.06 208 LEU A O 1
ATOM 1686 N N . SER A 1 209 ? -18.734 -4.173 44.139 1.00 85.75 209 SER A N 1
ATOM 1687 C CA . SER A 1 209 ? -17.288 -4.305 43.918 1.00 85.75 209 SER A CA 1
ATOM 1688 C C . SER A 1 209 ? -16.876 -5.748 43.611 1.00 85.75 209 SER A C 1
ATOM 1690 O O . SER A 1 209 ? -16.098 -5.969 42.686 1.00 85.75 209 SER A O 1
ATOM 1692 N N . GLU A 1 210 ? -17.454 -6.711 44.332 1.00 83.88 210 GLU A N 1
ATOM 1693 C CA . GLU A 1 210 ? -17.218 -8.155 44.177 1.00 83.88 210 GLU A CA 1
ATOM 1694 C C . GLU A 1 210 ? -18.257 -8.842 43.276 1.00 83.88 210 GLU A C 1
ATOM 1696 O O . GLU A 1 210 ? -18.233 -10.063 43.100 1.00 83.88 210 GLU A O 1
ATOM 1701 N N . ASP A 1 211 ? -19.199 -8.076 42.716 1.00 87.75 211 ASP A N 1
ATOM 1702 C CA . ASP A 1 211 ? -20.224 -8.637 41.848 1.00 87.75 211 ASP A CA 1
ATOM 1703 C C . ASP A 1 211 ? -19.613 -9.159 40.541 1.00 87.75 211 ASP A C 1
ATOM 1705 O O . ASP A 1 211 ? -18.610 -8.648 40.021 1.00 87.75 211 ASP A O 1
ATOM 1709 N N . ARG A 1 212 ? -20.259 -10.181 39.972 1.00 88.06 212 ARG A N 1
ATOM 1710 C CA . ARG A 1 212 ? -19.841 -10.779 38.705 1.00 88.06 212 ARG A CA 1
ATOM 1711 C C . ARG A 1 212 ? -19.727 -9.735 37.592 1.00 88.06 212 ARG A C 1
ATOM 1713 O O . ARG A 1 212 ? -18.783 -9.826 36.810 1.00 88.06 212 ARG A O 1
ATOM 1720 N N . LEU A 1 213 ? -20.635 -8.762 37.531 1.00 89.12 213 LEU A N 1
ATOM 1721 C CA . LEU A 1 213 ? -20.623 -7.698 36.528 1.00 89.12 213 LEU A CA 1
ATOM 1722 C C . LEU A 1 213 ? -19.310 -6.907 36.567 1.00 89.12 213 LEU A C 1
ATOM 1724 O O . LEU A 1 213 ? -18.670 -6.722 35.532 1.00 89.12 213 LEU A O 1
ATOM 1728 N N . ASN A 1 214 ? -18.870 -6.496 37.759 1.00 89.81 214 ASN A N 1
ATOM 1729 C CA . ASN A 1 214 ? -17.640 -5.724 37.922 1.00 89.81 214 ASN A CA 1
ATOM 1730 C C . ASN A 1 214 ? -16.394 -6.568 37.629 1.00 89.81 214 ASN A C 1
ATOM 1732 O O . ASN A 1 214 ? -15.459 -6.106 36.974 1.00 89.81 214 ASN A O 1
ATOM 1736 N N . ARG A 1 215 ? -16.388 -7.837 38.050 1.00 89.19 215 ARG A N 1
ATOM 1737 C CA . ARG A 1 215 ? -15.289 -8.763 37.746 1.00 89.19 215 ARG A CA 1
ATOM 1738 C C . ARG A 1 215 ? -15.151 -9.022 36.245 1.00 89.19 215 ARG A C 1
ATOM 1740 O O . ARG A 1 215 ? -14.039 -9.010 35.718 1.00 89.19 215 ARG A O 1
ATOM 1747 N N . ASP A 1 216 ? -16.267 -9.251 35.557 1.00 90.38 216 ASP A N 1
ATOM 1748 C CA . ASP A 1 216 ? -16.278 -9.509 34.117 1.00 90.38 216 ASP A CA 1
ATOM 1749 C C . ASP A 1 216 ? -15.865 -8.238 33.343 1.00 90.38 216 ASP A C 1
ATOM 1751 O O . ASP A 1 216 ? -15.070 -8.330 32.405 1.00 90.38 216 ASP A O 1
ATOM 1755 N N . LEU A 1 217 ? -16.284 -7.045 33.791 1.00 91.38 217 LEU A N 1
ATOM 1756 C CA . LEU A 1 217 ? -15.842 -5.755 33.245 1.00 91.38 217 LEU A CA 1
ATOM 1757 C C . LEU A 1 217 ? -14.322 -5.590 33.379 1.00 91.38 217 LEU A C 1
ATOM 1759 O O . LEU A 1 217 ? -13.627 -5.368 32.386 1.00 91.38 217 LEU A O 1
ATOM 1763 N N . ARG A 1 218 ? -13.785 -5.766 34.591 1.00 90.56 218 ARG A N 1
ATOM 1764 C CA . ARG A 1 218 ? -12.341 -5.682 34.857 1.00 90.56 218 ARG A CA 1
ATOM 1765 C C . ARG A 1 218 ? -11.543 -6.654 33.998 1.00 90.56 218 ARG A C 1
ATOM 1767 O O . ARG A 1 218 ? -10.505 -6.276 33.459 1.00 90.56 218 ARG A O 1
ATOM 1774 N N . ARG A 1 219 ? -12.047 -7.877 33.811 1.00 90.12 219 ARG A N 1
ATOM 1775 C CA . ARG A 1 219 ? -11.418 -8.892 32.958 1.00 90.12 219 ARG A CA 1
ATOM 1776 C C . ARG A 1 219 ? -11.399 -8.483 31.486 1.00 90.12 219 ARG A C 1
ATOM 1778 O O . ARG A 1 219 ? -10.363 -8.628 30.843 1.00 90.12 219 ARG A O 1
ATOM 1785 N N . ILE A 1 220 ? -12.521 -8.001 30.951 1.00 90.12 220 ILE A N 1
ATOM 1786 C CA . ILE A 1 220 ? -12.635 -7.597 29.540 1.00 90.12 220 ILE A CA 1
ATOM 1787 C C . ILE A 1 220 ? -11.702 -6.419 29.242 1.00 90.12 220 ILE A C 1
ATOM 1789 O O . ILE A 1 220 ? -10.985 -6.445 28.243 1.00 90.12 220 ILE A O 1
ATOM 1793 N N . PHE A 1 221 ? -11.663 -5.425 30.131 1.00 90.12 221 PHE A N 1
ATOM 1794 C CA . PHE A 1 221 ? -10.879 -4.200 29.942 1.00 90.12 221 PHE A CA 1
ATOM 1795 C C . PHE A 1 221 ? -9.463 -4.256 30.539 1.00 90.12 221 PHE A C 1
ATOM 1797 O O . PHE A 1 221 ? -8.731 -3.272 30.457 1.00 90.12 221 PHE A O 1
ATOM 1804 N N . LYS A 1 222 ? -9.053 -5.408 31.093 1.00 89.50 222 LYS A N 1
ATOM 1805 C CA . LYS A 1 222 ? -7.741 -5.636 31.734 1.00 89.50 222 LYS A CA 1
ATOM 1806 C C . LYS A 1 222 ? -7.414 -4.587 32.806 1.00 89.50 222 LYS A C 1
ATOM 1808 O O . LYS A 1 222 ? -6.282 -4.115 32.913 1.00 89.50 222 LYS A O 1
ATOM 1813 N N . LEU A 1 223 ? -8.417 -4.204 33.588 1.00 85.88 223 LEU A N 1
ATOM 1814 C CA . LEU A 1 223 ? -8.243 -3.242 34.669 1.00 85.88 223 LEU A CA 1
ATOM 1815 C C . LEU A 1 223 ? -7.421 -3.894 35.785 1.00 85.88 223 LEU A C 1
ATOM 1817 O O . LEU A 1 223 ? -7.720 -5.012 36.198 1.00 85.88 223 LEU A O 1
ATOM 1821 N N . ALA A 1 224 ? -6.375 -3.212 36.257 1.00 76.25 224 ALA A N 1
ATOM 1822 C CA . ALA A 1 224 ? -5.570 -3.704 37.370 1.00 76.25 224 ALA A CA 1
ATOM 1823 C C . ALA A 1 224 ? -6.424 -3.831 38.642 1.00 76.25 224 ALA A C 1
ATOM 1825 O O . ALA A 1 224 ? -7.260 -2.966 38.915 1.00 76.25 224 ALA A O 1
ATOM 1826 N N . ASP A 1 225 ? -6.153 -4.863 39.446 1.00 58.62 225 ASP A N 1
ATOM 1827 C CA . ASP A 1 225 ? -6.741 -5.080 40.773 1.00 58.62 225 ASP A CA 1
ATOM 1828 C C . ASP A 1 225 ? -6.193 -4.071 41.796 1.00 58.62 225 ASP A C 1
ATOM 1830 O O . ASP A 1 225 ? -5.636 -4.426 42.831 1.00 58.62 225 ASP A O 1
ATOM 1834 N N . ALA A 1 226 ? -6.299 -2.776 41.509 1.00 48.47 226 ALA A N 1
ATOM 1835 C CA . ALA A 1 226 ? -6.135 -1.786 42.554 1.00 48.47 226 ALA A CA 1
ATOM 1836 C C . ALA A 1 226 ?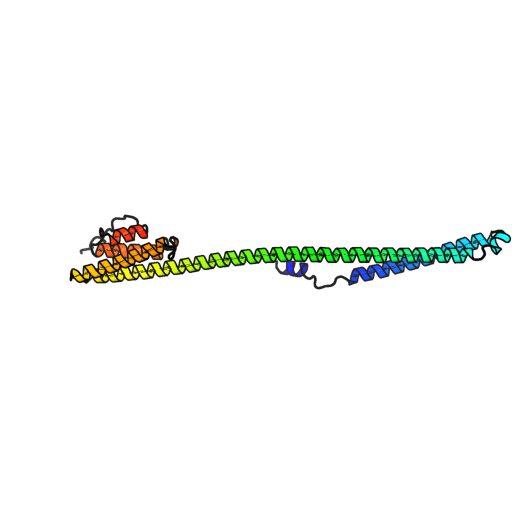 -7.357 -1.902 43.483 1.00 48.47 226 ALA A C 1
ATOM 1838 O O . ALA A 1 226 ? -8.495 -1.925 42.982 1.00 48.47 226 ALA A O 1
ATOM 1839 N N . PRO A 1 227 ? -7.171 -1.977 44.815 1.00 47.75 227 PRO A N 1
ATOM 1840 C CA . PRO A 1 227 ? -8.281 -1.763 45.724 1.00 47.75 227 PRO A CA 1
ATOM 1841 C C . PRO A 1 227 ? -8.858 -0.394 45.372 1.00 47.75 227 PRO A C 1
ATOM 1843 O O . PRO A 1 227 ? -8.129 0.599 45.329 1.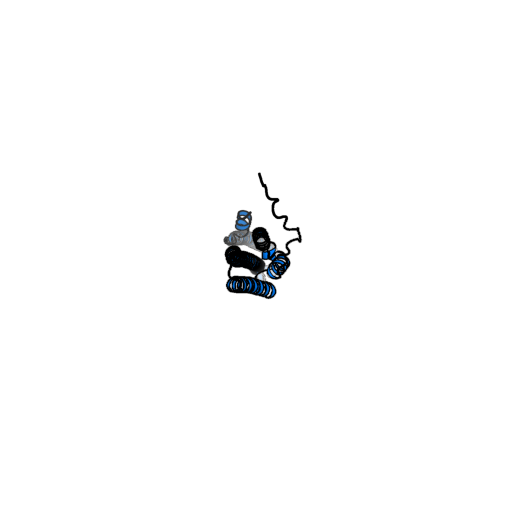00 47.75 227 PRO A O 1
ATOM 1846 N N . LEU A 1 228 ? -10.148 -0.363 45.033 1.00 53.31 228 LEU A N 1
ATOM 1847 C CA . LEU A 1 228 ? -10.894 0.876 44.859 1.00 53.31 228 LEU A CA 1
ATOM 1848 C C . LEU A 1 228 ? -10.921 1.535 46.236 1.00 53.31 228 LEU A C 1
ATOM 1850 O O . LEU A 1 228 ? -11.821 1.286 47.031 1.00 53.31 228 LEU A O 1
ATOM 1854 N N . ALA A 1 229 ? -9.870 2.288 46.559 1.00 45.53 229 ALA A N 1
ATOM 1855 C CA . ALA A 1 229 ? -9.840 3.127 47.734 1.00 45.53 229 ALA A CA 1
ATOM 1856 C C . ALA A 1 229 ? -10.961 4.143 47.529 1.00 45.53 229 ALA A C 1
ATOM 1858 O O . ALA A 1 229 ? -10.827 5.089 46.751 1.00 45.53 229 ALA A O 1
ATOM 1859 N N . LEU A 1 230 ? -12.102 3.888 48.169 1.00 52.19 230 LEU A N 1
ATOM 1860 C CA . LEU A 1 230 ? -13.121 4.903 48.361 1.00 52.19 230 LEU A CA 1
ATOM 1861 C C . LEU A 1 230 ? -12.392 6.103 48.977 1.00 52.19 230 LEU A C 1
ATOM 1863 O O . LEU A 1 230 ? -11.658 5.901 49.950 1.00 52.19 230 LEU A O 1
ATOM 1867 N N . PRO A 1 231 ? -12.503 7.312 48.398 1.00 43.47 231 PRO A N 1
ATOM 1868 C CA . PRO A 1 231 ? -11.870 8.481 48.978 1.00 43.47 231 PRO A CA 1
ATOM 1869 C C . PRO A 1 231 ? -12.324 8.574 50.430 1.00 43.47 231 PRO A C 1
ATOM 1871 O O . PRO A 1 231 ? -13.523 8.594 50.710 1.00 43.47 231 PRO A O 1
ATOM 1874 N N . GLU A 1 232 ? -11.346 8.545 51.335 1.00 41.25 232 GLU A N 1
ATOM 1875 C CA . GLU A 1 232 ? -11.562 8.693 52.764 1.00 41.25 232 GLU A CA 1
ATOM 1876 C C . GLU A 1 232 ? -12.464 9.905 52.974 1.00 41.25 232 GLU A C 1
ATOM 1878 O O . GLU A 1 232 ? -12.195 11.004 52.476 1.00 41.25 232 GLU A O 1
ATOM 1883 N N . ASN A 1 233 ? -13.584 9.643 53.636 1.00 40.41 233 ASN A N 1
ATOM 1884 C CA . ASN A 1 233 ? -14.581 10.617 54.014 1.00 40.41 233 ASN A CA 1
ATOM 1885 C C . ASN A 1 233 ? -13.852 11.810 54.649 1.00 40.41 233 ASN A C 1
ATOM 1887 O O . ASN A 1 233 ? -13.326 11.695 55.754 1.00 40.41 233 ASN A O 1
ATOM 1891 N N . ARG A 1 234 ? -13.775 12.948 53.945 1.00 41.88 234 ARG A N 1
ATOM 1892 C CA . ARG A 1 234 ? -13.409 14.221 54.572 1.00 41.88 234 ARG A CA 1
ATOM 1893 C C . ARG A 1 234 ? -14.605 14.653 55.413 1.00 41.88 234 ARG A C 1
ATOM 1895 O O . ARG A 1 234 ? -15.384 15.508 55.005 1.00 41.88 234 ARG A O 1
ATOM 1902 N N . THR A 1 235 ? -14.792 13.985 56.543 1.00 41.62 235 THR A N 1
ATOM 1903 C CA . THR A 1 235 ? -15.576 14.514 57.649 1.00 41.62 235 THR A CA 1
ATOM 1904 C C . THR A 1 235 ? -14.745 15.585 58.334 1.00 41.62 235 THR A C 1
ATOM 1906 O O . THR A 1 235 ? -13.717 15.260 58.922 1.00 41.62 235 THR A O 1
ATOM 1909 N N . GLU A 1 236 ? -15.272 16.806 58.221 1.00 38.66 236 GLU A N 1
ATOM 1910 C CA . GLU A 1 236 ? -15.071 17.992 59.072 1.00 38.66 236 GLU A CA 1
ATOM 1911 C C . GLU A 1 236 ? -13.722 18.725 59.001 1.00 38.66 236 GLU A C 1
ATOM 1913 O O . GLU A 1 236 ? -12.667 18.176 59.383 1.00 38.66 236 GLU A O 1
#

Mean predicted aligned error: 16.73 Å

Foldseek 3Di:
DVVVVVVVPVPVDPPPPPVVVVLVVVVVVLLVVLQVVLVVQLVVVVVVLVPDDPVCCVVCVCVSVVSSVVSNVVSVVVSVVVVVVVVVVVVVVVVVVVVVVVVVVVVVVVVVVVVVVVVVVVVVVVVLLVVLLVVLLVLLVVLVVLLVCLQVDPDPVSNVVSVVVSVVSLVVNVVCPVVCSRDLVSLVDPVSLVSLVVSLLSCVVSVCNVPPSSVSSCVSSVPDPDPSPPPPPPDD

Secondary structure (DSSP, 8-state):
-HHHHHHHS-TTS-TTHHHHHHHHHHHHHHHHHHHHHHHHHHHHHHHHHHHS-HHHHHHSTTHHHHHHHHHHHHHHHHHHHHHHHHHHHHHHHHHHHHHHHHHHHHHHHHHHHHHHHHHHHHHHHHHHHHHHHHHHHHHHHHHHHHHHHHHH---HHHHHHHHHHHHHHHHHHHHHHHTTSS-GGGTTSHHHHHHHHHHHHHHHHTT-TTSHHHHHHHHHHT-------PPP----

Sequence (236 aa):
MEDFFRTLFDFERPITKPRFVWFFILAFIWMIWIVQKADEVHAKEQTKMATASWWDRTVHYDRPEKEKGYVINRGILGLLIIFFLSHLIASIQVSWLQRLSHLIQQRNFSKQALLLEKNSEAQAMLSKTALSKKELIVRLGSIDQFIRVLENETDPARRTVSLQAASAELTALSAKLATGEILSEAIDAPEVQQASKETSFDLAKAGLSEDRLNRDLRRIFKLADAPLALPENRTE

pLDDT: mean 78.98, std 13.98, range [38.66, 91.38]

Solvent-accessible surface area (backbone atoms only — not comparable to full-atom values): 12944 Å² total; per-residue (Å²): 116,68,67,64,52,52,67,72,63,58,70,84,60,80,84,59,60,69,65,54,56,52,48,53,54,53,51,50,55,49,50,54,50,34,53,54,52,19,50,52,50,24,54,53,39,47,56,51,48,73,73,43,54,74,68,57,37,68,78,47,66,60,48,31,61,52,54,22,51,49,45,40,55,55,46,52,52,51,52,52,54,54,52,53,53,53,51,52,55,50,55,53,51,52,56,52,52,53,51,52,51,51,54,52,50,51,55,49,50,53,52,51,51,54,50,52,51,53,51,50,52,54,50,49,50,52,51,50,39,52,50,22,35,53,51,52,48,54,51,50,52,52,36,44,53,32,49,57,47,48,67,73,50,83,53,69,68,61,37,49,53,36,52,51,52,34,44,50,52,52,49,52,51,52,50,35,45,74,71,56,76,27,47,72,73,28,47,76,33,69,69,42,45,49,50,53,50,51,48,46,50,54,33,35,75,65,71,30,58,87,33,67,62,37,50,52,50,32,61,76,59,65,54,75,91,65,79,83,72,69,77,76,79,85,75,130